Protein AF-A0A352FDY0-F1 (afdb_monomer_lite)

Secondary structure (DSSP, 8-state):
--TT-PPPHHHHHHHHHHSPPP--------PPPHHHHHHHHHHHHHHHHHHHHHHHHHHHHHHHHHHHHHT-HHHHTTS---SSHHHHHHHHHHHHHHHHHHS-S-----TT-HHHHHHHHHHHHHHHHHHHHHHHHHHHHHHHHHHHHHHHHHHHHHHHHHHHHHHHHHHHHHHTSS-HHHHHHHHHHHHHHHGGG--HHHHHHHHHHHHHHHHHTT-HHHHHHHHHHHHHTT-TTHHHHHHHHHHHHHHTT-HHHHHHHHHHHHHH-HHHIIIIIHHHHHHH-

Sequence (285 aa):
MTADGRPQKSDIGRWLKENPLPEQEGLDAFGVPEELFLLHELTGLEKQADRFIRTLVAEDQKLLFYISRDLAPDLIREVLPFDSPEQYWIRKEQLMQGLQKSFGRDITAEPGNDLITAVTHVFMIREKLAEMILVEADVQEKETEKIRNKRRARVCLLSAPVILLLAFVFIYPALKKPDILSLFAQYKTTFQADTTAIDTTQYAGNRFYQAMDFFLSDELPQARTLFEELISEGTEFQVTSRWYLALIFLHEGNKDACREQLKLLKEEDPAFFNEYGKKLHRKIN

Foldseek 3Di:
DPPVPDDDPVVVVVVCVVDPDDDDPDDPDDPPDPVVVVVVVVVVVVVVVVVVVVVVVVVVVVVVVVCCVPPPVVLVVVCDDDDDPVSN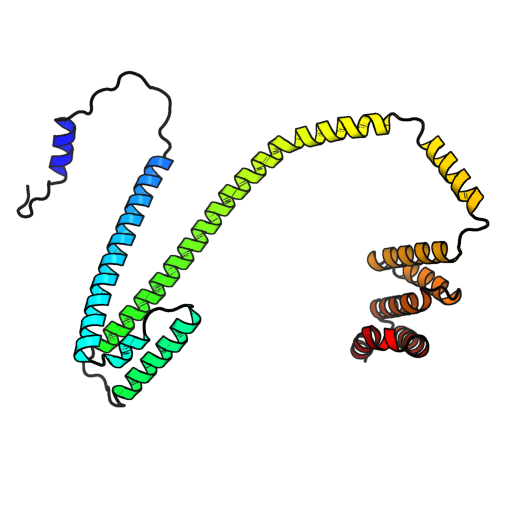VVSVVVVVVVVDVVVDPDPDDDPPPVPVVVVVVSVVVVVVVVVVVVVVVVVVVVVVVVVVVVVVVVVCVVCVVVVVVVCCVVVVVVVVDDDPVVVVVVVVVVVVVCVVPPDVQVVLVVLLVVLVVCVVVVVLVSSLVSLVVSLVVVHPCNLVSLVVNLVSCVVVVVLVSSVVSLVVSCVVDVPVCVVPVVVVVVVSD

Structure (mmCIF, N/CA/C/O backbone):
data_AF-A0A352FDY0-F1
#
_entry.id   AF-A0A352FDY0-F1
#
loop_
_atom_site.group_PDB
_atom_site.id
_atom_site.type_symbol
_atom_site.label_atom_id
_atom_site.label_alt_id
_atom_site.label_comp_id
_atom_site.label_asym_id
_atom_site.label_entity_id
_atom_site.label_seq_id
_atom_site.pdbx_PDB_ins_code
_atom_site.Cartn_x
_atom_site.Cartn_y
_atom_site.Cartn_z
_atom_site.occupancy
_atom_site.B_iso_or_equiv
_atom_site.auth_seq_id
_atom_site.auth_comp_id
_atom_site.auth_asym_id
_atom_site.auth_atom_id
_atom_site.pdbx_PDB_model_num
ATOM 1 N N . MET A 1 1 ? 65.073 -16.992 -52.264 1.00 48.12 1 MET A N 1
ATOM 2 C CA . MET A 1 1 ? 64.273 -16.020 -53.051 1.00 48.12 1 MET A CA 1
ATOM 3 C C . MET A 1 1 ? 63.528 -16.746 -54.161 1.00 48.12 1 MET A C 1
ATOM 5 O O . MET A 1 1 ? 64.171 -17.378 -54.990 1.00 48.12 1 MET A O 1
ATOM 9 N N . THR A 1 2 ? 62.196 -16.698 -54.150 1.00 54.69 2 THR A N 1
ATOM 10 C CA . THR A 1 2 ? 61.348 -17.140 -55.272 1.00 54.69 2 THR A CA 1
ATOM 11 C C . THR A 1 2 ? 61.155 -15.995 -56.279 1.00 54.69 2 THR A C 1
ATOM 13 O O . THR A 1 2 ? 61.499 -14.849 -55.980 1.00 54.69 2 THR A O 1
ATOM 16 N N . ALA A 1 3 ? 60.658 -16.301 -57.485 1.00 51.06 3 ALA A N 1
ATOM 17 C CA . ALA A 1 3 ? 60.560 -15.380 -58.634 1.00 51.06 3 ALA A CA 1
ATOM 18 C C . ALA A 1 3 ? 59.696 -14.116 -58.401 1.00 51.06 3 ALA A C 1
ATOM 20 O O . ALA A 1 3 ? 59.657 -13.215 -59.230 1.00 51.06 3 ALA A O 1
ATOM 21 N N . ASP A 1 4 ? 59.033 -14.040 -57.259 1.00 51.78 4 ASP A N 1
ATOM 22 C CA . ASP A 1 4 ? 58.128 -12.999 -56.789 1.00 51.78 4 ASP A CA 1
ATOM 23 C C . ASP A 1 4 ? 58.710 -12.163 -55.627 1.00 51.78 4 ASP A C 1
ATOM 25 O O . ASP A 1 4 ? 58.000 -11.388 -54.986 1.00 51.78 4 ASP A O 1
ATOM 29 N N . GLY A 1 5 ? 60.016 -12.281 -55.353 1.00 54.62 5 GLY A N 1
ATOM 30 C CA . GLY A 1 5 ? 60.760 -11.347 -54.497 1.00 54.62 5 GLY A CA 1
ATOM 31 C C . GLY A 1 5 ? 60.435 -11.414 -53.001 1.00 54.62 5 GLY A C 1
ATOM 32 O O . GLY A 1 5 ? 60.894 -10.564 -52.239 1.00 54.62 5 GLY A O 1
ATOM 33 N N . ARG A 1 6 ? 59.677 -12.419 -52.545 1.00 44.75 6 ARG A N 1
ATOM 34 C CA . ARG A 1 6 ? 59.395 -12.627 -51.117 1.00 44.75 6 ARG A CA 1
ATOM 35 C C . ARG A 1 6 ? 60.435 -13.564 -50.487 1.00 44.75 6 ARG A C 1
ATOM 37 O O . ARG A 1 6 ? 60.826 -14.554 -51.115 1.00 44.75 6 ARG A O 1
ATOM 44 N N . PRO A 1 7 ? 60.907 -13.282 -49.259 1.00 44.53 7 PRO A N 1
ATOM 45 C CA . PRO A 1 7 ? 61.823 -14.176 -48.564 1.00 44.53 7 PRO A CA 1
ATOM 46 C C . PRO A 1 7 ? 61.097 -15.473 -48.193 1.00 44.53 7 PRO A C 1
ATOM 48 O O . PRO A 1 7 ? 59.965 -15.460 -47.703 1.00 44.53 7 PRO A O 1
ATOM 51 N N . GLN A 1 8 ? 61.740 -16.609 -48.458 1.00 55.75 8 GLN A N 1
ATOM 52 C CA . GLN A 1 8 ? 61.190 -17.924 -48.141 1.00 55.75 8 GLN A CA 1
ATOM 53 C C . GLN A 1 8 ? 61.206 -18.098 -46.612 1.00 55.75 8 GLN A C 1
ATOM 55 O O . GLN A 1 8 ? 62.123 -17.614 -45.953 1.00 55.75 8 GLN A O 1
ATOM 60 N N . LYS A 1 9 ? 60.225 -18.795 -46.014 1.00 54.31 9 LYS A N 1
ATOM 61 C CA . LYS A 1 9 ? 60.150 -18.995 -44.543 1.00 54.31 9 LYS A CA 1
ATOM 62 C C . LYS A 1 9 ? 61.446 -19.558 -43.927 1.00 54.31 9 LYS A C 1
ATOM 64 O O . LYS A 1 9 ? 61.717 -19.307 -42.758 1.00 54.31 9 LYS A O 1
ATOM 69 N N . SER A 1 10 ? 62.255 -20.274 -44.708 1.00 57.09 10 SER A N 1
ATOM 70 C CA . SER A 1 10 ? 63.575 -20.779 -44.310 1.00 57.09 10 SER A CA 1
ATOM 71 C C . SER A 1 10 ? 64.651 -19.696 -44.147 1.00 57.09 10 SER A C 1
ATOM 73 O O . SER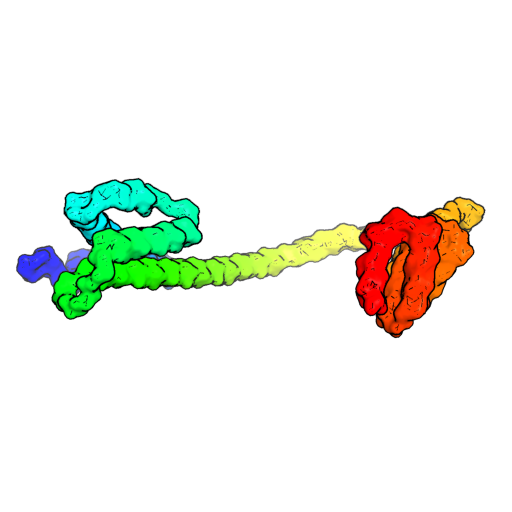 A 1 10 ? 65.620 -19.917 -43.425 1.00 57.09 10 SER A O 1
ATOM 75 N N . ASP A 1 11 ? 64.485 -18.530 -44.773 1.00 55.97 11 ASP A N 1
ATOM 76 C CA . ASP A 1 11 ? 65.464 -17.434 -44.759 1.00 55.97 11 ASP A CA 1
ATOM 77 C C . ASP A 1 11 ? 65.313 -16.552 -43.506 1.00 55.97 11 ASP A C 1
ATOM 79 O O . ASP A 1 11 ? 66.295 -16.004 -43.011 1.00 55.97 11 ASP A O 1
ATOM 83 N N . ILE A 1 12 ? 64.110 -16.491 -42.920 1.00 57.25 12 ILE A N 1
ATOM 84 C CA . ILE A 1 12 ? 63.837 -15.746 -41.675 1.00 57.25 12 ILE A CA 1
ATOM 85 C C . ILE A 1 12 ? 64.562 -16.396 -40.488 1.00 57.25 12 ILE A C 1
ATOM 87 O O . ILE A 1 12 ? 65.167 -15.709 -39.666 1.00 57.25 12 ILE A O 1
ATOM 91 N N . GLY A 1 13 ? 64.562 -17.732 -40.431 1.00 72.56 13 GLY A N 1
ATOM 92 C CA . GLY A 1 13 ? 65.278 -18.476 -39.394 1.00 72.56 13 GLY A CA 1
ATOM 93 C C . GLY A 1 13 ? 66.799 -18.330 -39.491 1.00 72.56 13 GLY A C 1
ATOM 94 O O . GLY A 1 13 ? 67.476 -18.337 -38.466 1.00 72.56 13 GLY A O 1
ATOM 95 N N . ARG A 1 14 ? 67.345 -18.159 -40.705 1.00 65.88 14 ARG A N 1
ATOM 96 C CA . ARG A 1 14 ? 68.778 -17.908 -40.917 1.00 65.88 14 ARG A CA 1
ATOM 97 C C . ARG A 1 14 ? 69.154 -16.471 -40.544 1.00 65.88 14 ARG A C 1
ATOM 99 O O . ARG A 1 14 ? 70.133 -16.278 -39.834 1.00 65.88 14 ARG A O 1
ATOM 106 N N . TRP A 1 15 ? 68.325 -15.495 -40.912 1.00 65.56 15 TRP A N 1
ATOM 107 C CA . TRP A 1 15 ? 68.546 -14.082 -40.592 1.00 65.56 15 TRP A CA 1
ATOM 108 C C . TRP A 1 15 ? 68.552 -13.798 -39.080 1.00 65.56 15 TRP A C 1
ATOM 110 O O . TRP A 1 15 ? 69.418 -13.066 -38.606 1.00 65.56 15 TRP A O 1
ATOM 120 N N . LEU A 1 16 ? 67.661 -14.436 -38.308 1.00 54.53 16 LEU A N 1
ATOM 121 C CA . LEU A 1 16 ? 67.637 -14.343 -36.836 1.00 54.53 16 LEU A CA 1
ATOM 122 C C . LEU A 1 16 ? 68.845 -15.012 -36.164 1.00 54.53 16 LEU A C 1
ATOM 124 O O . LEU A 1 16 ? 69.215 -14.650 -35.052 1.00 54.53 16 LEU A O 1
ATOM 128 N N . LYS A 1 17 ? 69.468 -15.984 -36.839 1.00 72.19 17 LYS A N 1
ATOM 129 C CA . LYS A 1 17 ? 70.689 -16.648 -36.368 1.00 72.19 17 LYS A CA 1
ATOM 130 C C . LYS A 1 17 ? 71.941 -15.814 -36.640 1.00 72.19 17 LYS A C 1
ATOM 132 O O . LYS A 1 17 ? 72.900 -15.893 -35.884 1.00 72.19 17 LYS A O 1
ATOM 137 N N . GLU A 1 18 ? 71.922 -15.042 -37.724 1.00 64.81 18 GLU A N 1
ATOM 138 C CA . GLU A 1 18 ? 73.020 -14.168 -38.156 1.00 64.81 18 GLU A CA 1
ATOM 139 C C . GLU A 1 18 ? 72.957 -12.770 -37.517 1.00 64.81 18 GLU A C 1
ATOM 141 O O . GLU A 1 18 ? 73.964 -12.071 -37.494 1.00 64.81 18 GLU A O 1
ATOM 146 N N . ASN A 1 19 ? 71.806 -12.378 -36.956 1.00 58.34 19 ASN A N 1
ATOM 147 C CA . ASN A 1 19 ? 71.600 -11.100 -36.269 1.00 58.34 19 ASN A CA 1
ATOM 148 C C . ASN A 1 19 ? 70.991 -11.328 -34.872 1.00 58.34 19 ASN A C 1
ATOM 150 O O . ASN A 1 19 ? 69.819 -10.998 -34.660 1.00 58.34 19 ASN A O 1
ATOM 154 N N . PRO A 1 20 ? 71.734 -11.926 -33.920 1.00 54.56 20 PRO A N 1
ATOM 155 C CA . PRO A 1 20 ? 71.253 -12.038 -32.551 1.00 54.56 20 PRO A CA 1
ATOM 156 C C . PRO A 1 20 ? 71.026 -10.632 -31.987 1.00 54.56 20 PRO A C 1
ATOM 158 O O . PRO A 1 20 ? 71.878 -9.750 -32.106 1.00 54.56 20 PRO A O 1
ATOM 161 N N . LEU A 1 21 ? 69.840 -10.417 -31.418 1.00 55.53 21 LEU A N 1
ATOM 162 C CA . LEU A 1 21 ? 69.503 -9.161 -30.756 1.00 55.53 21 LEU A CA 1
ATOM 163 C C . LEU A 1 21 ? 70.510 -8.901 -29.624 1.00 55.53 21 LEU A C 1
ATOM 165 O O . LEU A 1 21 ? 70.924 -9.857 -28.966 1.00 55.53 21 LEU A O 1
ATOM 169 N N . PRO A 1 22 ? 70.919 -7.639 -29.408 1.00 41.09 22 PRO A N 1
ATOM 170 C CA . PRO A 1 22 ? 71.930 -7.314 -28.413 1.00 41.09 22 PRO A CA 1
ATOM 171 C C . PRO A 1 22 ? 71.467 -7.792 -27.036 1.00 41.09 22 PRO A C 1
ATOM 173 O O . PRO A 1 22 ? 70.373 -7.437 -26.593 1.00 41.09 22 PRO A O 1
ATOM 176 N N . GLU A 1 23 ? 72.299 -8.608 -26.385 1.00 43.34 23 GLU A N 1
ATOM 177 C CA . GLU A 1 23 ? 72.111 -9.028 -24.999 1.00 43.34 23 GLU A CA 1
ATOM 178 C C . GLU A 1 23 ? 72.016 -7.776 -24.122 1.00 43.34 23 GLU A C 1
ATOM 180 O O . GLU A 1 23 ? 72.998 -7.068 -23.900 1.00 43.34 23 GLU A O 1
ATOM 185 N N . GLN A 1 24 ? 70.808 -7.470 -23.652 1.00 36.56 24 GLN A N 1
ATOM 186 C CA . GLN A 1 24 ? 70.629 -6.556 -22.538 1.00 36.56 24 GLN A CA 1
ATOM 187 C C . GLN A 1 24 ? 70.809 -7.362 -21.258 1.00 36.56 24 GLN A C 1
ATOM 189 O O . GLN A 1 24 ? 69.930 -8.117 -20.846 1.00 36.56 24 GLN A O 1
ATOM 194 N N . GLU A 1 25 ? 71.987 -7.214 -20.660 1.00 40.88 25 GLU A N 1
ATOM 195 C CA . GLU A 1 25 ? 72.260 -7.663 -19.304 1.00 40.88 25 GLU A CA 1
ATOM 196 C C . GLU A 1 25 ? 71.304 -6.976 -18.319 1.00 40.88 25 GLU A C 1
ATOM 198 O O . GLU A 1 25 ? 71.239 -5.749 -18.233 1.00 40.88 25 GLU A O 1
ATOM 203 N N . GLY A 1 26 ? 70.612 -7.801 -17.533 1.00 46.75 26 GLY A N 1
ATOM 204 C CA . GLY A 1 26 ? 70.060 -7.414 -16.241 1.00 46.75 26 GLY A CA 1
ATOM 205 C C . GLY A 1 26 ? 68.620 -6.916 -16.256 1.00 46.75 26 GLY A C 1
ATOM 206 O O . GLY A 1 26 ? 68.388 -5.728 -16.072 1.00 46.75 26 GLY A O 1
ATOM 207 N N . LEU A 1 27 ? 67.657 -7.838 -16.356 1.00 33.16 27 LEU A N 1
ATOM 208 C CA . LEU A 1 27 ? 66.341 -7.727 -15.706 1.00 33.16 27 LEU A CA 1
ATOM 209 C C . LEU A 1 27 ? 65.611 -9.076 -15.780 1.00 33.16 27 LEU A C 1
ATOM 211 O O . LEU A 1 27 ? 64.632 -9.259 -16.500 1.00 33.16 27 LEU A O 1
ATOM 215 N N . ASP A 1 28 ? 66.107 -10.035 -15.000 1.00 42.06 28 ASP A N 1
ATOM 216 C CA . ASP A 1 28 ? 65.324 -11.205 -14.621 1.00 42.06 28 ASP A CA 1
ATOM 217 C C . ASP A 1 28 ? 64.219 -10.783 -13.638 1.00 42.06 28 ASP A C 1
ATOM 219 O O . ASP A 1 28 ? 64.451 -9.987 -12.728 1.00 42.06 28 ASP A O 1
ATOM 223 N N . ALA A 1 29 ? 63.039 -11.386 -13.810 1.00 42.22 29 ALA A N 1
ATOM 224 C CA . ALA A 1 29 ? 61.842 -11.301 -12.965 1.00 42.22 29 ALA A CA 1
ATOM 225 C C . ALA A 1 29 ? 60.798 -10.216 -13.288 1.00 42.22 29 ALA A C 1
ATOM 227 O O . ALA A 1 29 ? 60.342 -9.521 -12.392 1.00 42.22 29 ALA A O 1
ATOM 228 N N . PHE A 1 30 ? 60.275 -10.188 -14.516 1.00 33.03 30 PHE A N 1
ATOM 229 C CA . PHE A 1 30 ? 58.829 -10.018 -14.725 1.00 33.03 30 PHE A CA 1
ATOM 230 C C . PHE A 1 30 ? 58.397 -10.864 -15.924 1.00 33.03 30 PHE A C 1
ATOM 232 O O . PHE A 1 30 ? 58.817 -10.628 -17.053 1.00 33.03 30 PHE A O 1
ATOM 239 N N . GLY A 1 31 ? 57.578 -11.886 -15.660 1.00 40.03 31 GLY A N 1
ATOM 240 C CA . GLY A 1 31 ? 56.957 -12.692 -16.703 1.00 40.03 31 GLY A CA 1
ATOM 241 C C . GLY A 1 31 ? 56.134 -11.791 -17.612 1.00 40.03 31 GLY A C 1
ATOM 242 O O . GLY A 1 31 ? 55.220 -11.112 -17.145 1.00 40.03 31 GLY A O 1
ATOM 243 N N . VAL A 1 32 ? 56.481 -11.771 -18.896 1.00 40.69 32 VAL A N 1
ATOM 244 C CA . VAL A 1 32 ? 55.667 -11.122 -19.921 1.00 40.69 32 VAL A CA 1
ATOM 245 C C . VAL A 1 32 ? 54.315 -11.840 -19.923 1.00 40.69 32 VAL A C 1
ATOM 247 O O . VAL A 1 32 ? 54.286 -13.049 -20.168 1.00 40.69 32 VAL A O 1
ATOM 250 N N . PRO A 1 33 ? 53.206 -11.160 -19.593 1.00 43.88 33 PRO A N 1
ATOM 251 C CA . PRO A 1 33 ? 51.917 -11.818 -19.528 1.00 43.88 33 PRO A CA 1
ATOM 252 C C . PRO A 1 33 ? 51.491 -12.234 -20.937 1.00 43.88 33 PRO A C 1
ATOM 254 O O . PRO A 1 33 ? 51.640 -11.479 -21.898 1.00 43.88 33 PRO A O 1
ATOM 257 N N . GLU A 1 34 ? 50.910 -13.428 -21.028 1.00 42.19 34 GLU A N 1
ATOM 258 C CA . GLU A 1 34 ? 50.235 -14.020 -22.198 1.00 42.19 34 GLU A CA 1
ATOM 259 C C . GLU A 1 34 ? 49.257 -13.030 -22.887 1.00 42.19 34 GLU A C 1
ATOM 261 O O . GLU A 1 34 ? 48.974 -13.111 -24.079 1.00 42.19 34 GLU A O 1
ATOM 266 N N . GLU A 1 35 ? 48.838 -12.000 -22.146 1.00 42.12 35 GLU A N 1
ATOM 267 C CA . GLU A 1 35 ? 48.048 -10.837 -22.555 1.00 42.12 35 GLU A CA 1
ATOM 268 C C . GLU A 1 35 ? 48.706 -9.971 -23.654 1.00 42.12 35 GLU A C 1
ATOM 270 O O . GLU A 1 35 ? 47.997 -9.452 -24.513 1.00 42.12 35 GLU A O 1
ATOM 275 N N . LEU A 1 36 ? 50.042 -9.838 -23.694 1.00 40.38 36 LEU A N 1
ATOM 276 C CA . LEU A 1 36 ? 50.753 -9.100 -24.759 1.00 40.38 36 LEU A CA 1
ATOM 277 C C . LEU A 1 36 ? 50.790 -9.878 -26.082 1.00 40.38 36 LEU A C 1
ATOM 279 O O . LEU A 1 36 ? 50.813 -9.272 -27.155 1.00 40.38 36 LEU A O 1
ATOM 283 N N . PHE A 1 37 ? 50.751 -11.210 -26.006 1.00 40.84 37 PHE A N 1
ATOM 284 C CA . PHE A 1 37 ? 50.674 -12.082 -27.177 1.00 40.84 37 PHE A CA 1
ATOM 285 C C . PHE A 1 37 ? 49.270 -12.027 -27.799 1.00 40.84 37 PHE A C 1
ATOM 287 O O . PHE A 1 37 ? 49.141 -11.839 -29.007 1.00 40.84 37 PHE A O 1
ATOM 294 N N . LEU A 1 38 ? 48.227 -12.040 -26.960 1.00 40.09 38 LEU A N 1
ATOM 295 C CA . LEU A 1 38 ? 46.830 -11.878 -27.383 1.00 40.09 38 LEU A CA 1
ATOM 296 C C . LEU A 1 38 ? 46.535 -10.474 -27.938 1.00 40.09 38 LEU A C 1
ATOM 298 O O . LEU A 1 38 ? 45.816 -10.349 -28.924 1.00 40.09 38 LEU A O 1
ATOM 302 N N . LEU A 1 39 ? 47.139 -9.412 -27.389 1.00 36.75 39 LEU A N 1
ATOM 303 C CA . LEU A 1 39 ? 47.041 -8.055 -27.954 1.00 36.75 39 LEU A CA 1
ATOM 304 C C . LEU A 1 39 ? 47.705 -7.944 -29.339 1.00 36.75 39 LEU A C 1
ATOM 306 O O . LEU A 1 39 ? 47.211 -7.228 -30.214 1.00 36.75 39 LEU A O 1
ATOM 310 N N . HIS A 1 40 ? 48.805 -8.662 -29.572 1.00 37.34 40 HIS A N 1
ATOM 311 C CA . HIS A 1 40 ? 49.463 -8.704 -30.880 1.00 37.34 40 HIS A CA 1
ATOM 312 C C . HIS A 1 40 ? 48.673 -9.549 -31.904 1.00 37.34 40 HIS A C 1
ATOM 314 O O . HIS A 1 40 ? 48.676 -9.239 -33.097 1.00 37.34 40 HIS A O 1
ATOM 320 N N . GLU A 1 41 ? 47.955 -10.583 -31.459 1.00 43.75 41 GLU A N 1
ATOM 321 C CA . GLU A 1 41 ? 47.042 -11.373 -32.300 1.00 43.75 41 GLU A CA 1
ATOM 322 C C . GLU A 1 41 ? 45.759 -10.605 -32.651 1.00 43.75 41 GLU A C 1
ATOM 324 O O . GLU A 1 41 ? 45.371 -10.564 -33.820 1.00 43.75 41 GLU A O 1
ATOM 329 N N . LEU A 1 42 ? 45.160 -9.908 -31.680 1.00 39.19 42 LEU A N 1
ATOM 330 C CA . LEU A 1 42 ? 43.970 -9.072 -31.877 1.00 39.19 42 LEU A CA 1
ATOM 331 C C . LEU A 1 42 ? 44.250 -7.892 -32.815 1.00 39.19 42 LEU A C 1
ATOM 333 O O . LEU A 1 42 ? 43.490 -7.655 -33.748 1.00 39.19 42 LEU A O 1
ATOM 337 N N . THR A 1 43 ? 45.394 -7.216 -32.668 1.00 45.16 43 THR A N 1
ATOM 338 C CA . THR A 1 43 ? 45.794 -6.143 -33.603 1.00 45.16 43 THR A CA 1
ATOM 339 C C . THR A 1 43 ? 46.157 -6.669 -34.999 1.00 45.16 43 THR A C 1
ATOM 341 O O . THR A 1 43 ? 46.079 -5.931 -35.987 1.00 45.16 43 THR A O 1
ATOM 344 N N . GLY A 1 44 ? 46.539 -7.945 -35.116 1.00 46.41 44 GLY A N 1
ATOM 345 C CA . GLY A 1 44 ? 46.730 -8.639 -36.392 1.00 46.41 44 GLY A CA 1
ATOM 346 C C . GLY A 1 44 ? 45.406 -8.952 -37.097 1.00 46.41 44 GLY A C 1
ATOM 347 O O . GLY A 1 44 ? 45.294 -8.726 -38.306 1.00 46.41 44 GLY A O 1
ATOM 348 N N . LEU A 1 45 ? 44.406 -9.402 -36.336 1.00 41.94 45 LEU A N 1
ATOM 349 C CA . LEU A 1 45 ? 43.037 -9.662 -36.789 1.00 41.94 45 LEU A CA 1
ATOM 350 C C . LEU A 1 45 ? 42.302 -8.372 -37.162 1.00 41.94 45 LEU A C 1
ATOM 352 O O . LEU A 1 45 ? 41.726 -8.318 -38.243 1.00 41.94 45 LEU A O 1
ATOM 356 N N . GLU A 1 46 ? 42.420 -7.301 -36.373 1.00 44.00 46 GLU A N 1
ATOM 357 C CA . GLU A 1 46 ? 41.882 -5.977 -36.721 1.00 44.00 46 GLU A CA 1
ATOM 358 C C . GLU A 1 46 ? 42.488 -5.449 -38.026 1.00 44.00 46 GLU A C 1
ATOM 360 O O . GLU A 1 46 ? 41.774 -4.968 -38.904 1.00 44.00 46 GLU A O 1
ATOM 365 N N . LYS A 1 47 ? 43.807 -5.598 -38.217 1.00 52.38 47 LYS A N 1
ATOM 366 C CA . LYS A 1 47 ? 44.472 -5.205 -39.471 1.00 52.38 47 LYS A CA 1
ATOM 367 C C . LYS A 1 47 ? 44.075 -6.084 -40.656 1.00 52.38 47 LYS A C 1
ATOM 369 O O . LYS A 1 47 ? 44.124 -5.601 -41.788 1.00 52.38 47 LYS A O 1
ATOM 374 N N . GLN A 1 48 ? 43.731 -7.354 -40.442 1.00 46.16 48 GLN A N 1
ATOM 375 C CA . GLN A 1 48 ? 43.209 -8.231 -41.496 1.00 46.16 48 GLN A CA 1
ATOM 376 C C . GLN A 1 48 ? 41.751 -7.913 -41.827 1.00 46.16 48 GLN A C 1
ATOM 378 O O . GLN A 1 48 ? 41.428 -7.825 -43.010 1.00 46.16 48 GLN A O 1
ATOM 383 N N . ALA A 1 49 ? 40.911 -7.670 -40.822 1.00 43.16 49 ALA A N 1
ATOM 384 C CA . ALA A 1 49 ? 39.523 -7.256 -40.981 1.00 43.16 49 ALA A CA 1
ATOM 385 C C . ALA A 1 49 ? 39.433 -5.897 -41.686 1.00 43.16 49 ALA A C 1
ATOM 387 O O . ALA A 1 49 ? 38.733 -5.781 -42.684 1.00 43.16 49 ALA A O 1
ATOM 388 N N . ASP A 1 50 ? 40.231 -4.907 -41.280 1.00 47.50 50 ASP A N 1
ATOM 389 C CA . ASP A 1 50 ? 40.296 -3.596 -41.937 1.00 47.50 50 ASP A CA 1
ATOM 390 C C . ASP A 1 50 ? 40.780 -3.717 -43.394 1.00 47.50 50 ASP A C 1
ATOM 392 O O . ASP A 1 50 ? 40.223 -3.109 -44.308 1.00 47.50 50 ASP A O 1
ATOM 396 N N . ARG A 1 51 ? 41.767 -4.580 -43.670 1.00 52.34 51 ARG A N 1
ATOM 397 C CA . ARG A 1 51 ? 42.237 -4.824 -45.044 1.00 52.34 51 ARG A CA 1
ATOM 398 C C . ARG A 1 51 ? 41.186 -5.549 -45.894 1.00 52.34 51 ARG A C 1
ATOM 400 O O . ARG A 1 51 ? 41.036 -5.223 -47.071 1.00 52.34 51 ARG A O 1
ATOM 407 N N . PHE A 1 52 ? 40.446 -6.489 -45.312 1.00 43.91 52 PHE A N 1
ATOM 408 C CA . PHE A 1 52 ? 39.351 -7.206 -45.966 1.00 43.91 52 PHE A CA 1
ATOM 409 C C . PHE A 1 52 ? 38.164 -6.277 -46.248 1.00 43.91 52 PHE A C 1
ATOM 411 O O . PHE A 1 52 ? 37.702 -6.224 -47.384 1.00 43.91 52 PHE A O 1
ATOM 418 N N . ILE A 1 53 ? 37.764 -5.453 -45.275 1.00 45.16 53 ILE A N 1
ATOM 419 C CA . ILE A 1 53 ? 36.725 -4.424 -45.417 1.00 45.16 53 ILE A CA 1
ATOM 420 C C . ILE A 1 53 ? 37.122 -3.411 -46.493 1.00 45.16 53 ILE A C 1
ATOM 422 O O . ILE A 1 53 ? 36.319 -3.122 -47.371 1.00 45.16 53 ILE A O 1
ATOM 426 N N . ARG A 1 54 ? 38.368 -2.919 -46.518 1.00 50.91 54 ARG A N 1
ATOM 427 C CA . ARG A 1 54 ? 38.837 -2.004 -47.578 1.00 50.91 54 ARG A CA 1
ATOM 428 C C . ARG A 1 54 ? 38.838 -2.646 -48.964 1.00 50.91 54 ARG A C 1
ATOM 430 O O . ARG A 1 54 ? 38.562 -1.957 -49.941 1.00 50.91 54 ARG A O 1
ATOM 437 N N . THR A 1 55 ? 39.142 -3.940 -49.056 1.00 54.28 55 THR A N 1
ATOM 438 C CA . THR A 1 55 ? 39.130 -4.675 -50.333 1.00 54.28 55 THR A CA 1
ATOM 439 C C . THR A 1 55 ? 37.696 -4.884 -50.819 1.00 54.28 55 THR A C 1
ATOM 441 O O . THR A 1 55 ? 37.401 -4.578 -51.970 1.00 54.28 55 THR A O 1
ATOM 444 N N . LEU A 1 56 ? 36.788 -5.279 -49.920 1.00 45.53 56 LEU A N 1
ATOM 445 C CA . LEU A 1 56 ? 35.351 -5.377 -50.186 1.00 45.53 56 LEU A CA 1
ATOM 446 C C . LEU A 1 56 ? 34.747 -4.029 -50.583 1.00 45.53 56 LEU A C 1
ATOM 448 O O . LEU A 1 56 ? 34.024 -3.960 -51.565 1.00 45.53 56 LEU A O 1
ATOM 452 N N . VAL A 1 57 ? 35.093 -2.943 -49.887 1.00 51.19 57 VAL A N 1
ATOM 453 C CA . VAL A 1 57 ? 34.641 -1.583 -50.225 1.00 51.19 57 VAL A CA 1
ATOM 454 C C . VAL A 1 57 ? 35.193 -1.138 -51.580 1.00 51.19 57 VAL A C 1
ATOM 456 O O . VAL A 1 57 ? 34.475 -0.498 -52.341 1.00 51.19 57 VAL A O 1
ATOM 459 N N . ALA A 1 58 ? 36.436 -1.484 -51.925 1.00 56.62 58 ALA A N 1
ATOM 460 C CA . ALA A 1 58 ? 37.018 -1.153 -53.226 1.00 56.62 58 ALA A CA 1
ATOM 461 C C . ALA A 1 58 ? 36.385 -1.950 -54.383 1.00 56.62 58 ALA A C 1
ATOM 463 O O . ALA A 1 58 ? 36.231 -1.414 -55.483 1.00 56.62 58 ALA A O 1
ATOM 464 N N . GLU A 1 59 ? 36.006 -3.209 -54.156 1.00 53.91 59 GLU A N 1
ATOM 465 C CA . GLU A 1 59 ? 35.271 -4.025 -55.131 1.00 53.91 59 GLU A CA 1
ATOM 466 C C . GLU A 1 59 ? 33.803 -3.595 -55.248 1.00 53.91 59 GLU A C 1
ATOM 468 O O . GLU A 1 59 ? 33.317 -3.430 -56.366 1.00 53.91 59 GLU A O 1
ATOM 473 N N . ASP A 1 60 ? 33.143 -3.273 -54.133 1.00 50.28 60 ASP A N 1
ATOM 474 C CA . ASP A 1 60 ? 31.797 -2.689 -54.101 1.00 50.28 60 ASP A CA 1
ATOM 475 C C .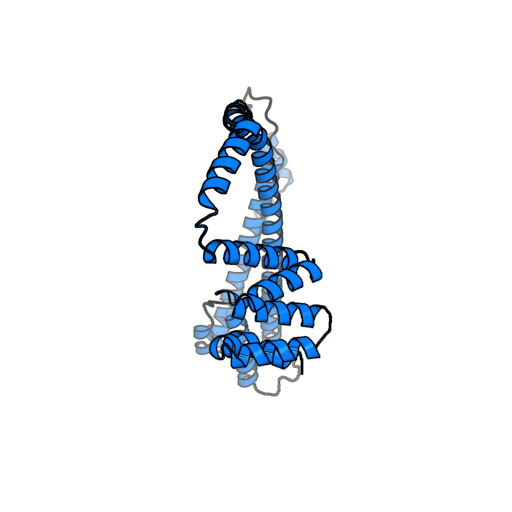 ASP A 1 60 ? 31.761 -1.326 -54.794 1.00 50.28 60 ASP A C 1
ATOM 477 O O . ASP A 1 60 ? 30.828 -1.040 -55.539 1.00 50.28 60 ASP A O 1
ATOM 481 N N . GLN A 1 61 ? 32.781 -0.483 -54.610 1.00 50.62 61 GLN A N 1
ATOM 482 C CA . GLN A 1 61 ? 32.885 0.794 -55.316 1.00 50.62 61 GLN A CA 1
ATOM 483 C C . GLN A 1 61 ? 33.087 0.599 -56.816 1.00 50.62 61 GLN A C 1
ATOM 485 O O . GLN A 1 61 ? 32.519 1.360 -57.592 1.00 50.62 61 GLN A O 1
ATOM 490 N N . LYS A 1 62 ? 33.831 -0.425 -57.252 1.00 54.56 62 LYS A N 1
ATOM 491 C CA . LYS A 1 62 ? 33.941 -0.768 -58.679 1.00 54.56 62 LYS A CA 1
ATOM 492 C C . LYS A 1 62 ? 32.622 -1.293 -59.241 1.00 54.56 62 LYS A C 1
ATOM 494 O O . LYS A 1 62 ? 32.260 -0.910 -60.351 1.00 54.56 62 LYS A O 1
ATOM 499 N N . LEU A 1 63 ? 31.897 -2.119 -58.488 1.00 50.06 63 LEU A N 1
ATOM 500 C CA . LEU A 1 63 ? 30.597 -2.656 -58.891 1.00 50.06 63 LEU A CA 1
ATOM 501 C C . LEU A 1 63 ? 29.541 -1.540 -58.969 1.00 50.06 63 LEU A C 1
ATOM 503 O O . LEU A 1 63 ? 28.859 -1.404 -59.979 1.00 50.06 63 LEU A O 1
ATOM 507 N N . LEU A 1 64 ? 29.475 -0.671 -57.956 1.00 48.09 64 LEU A N 1
ATOM 508 C CA . LEU A 1 64 ? 28.631 0.530 -57.937 1.00 48.09 64 LEU A CA 1
ATOM 509 C C . LEU A 1 64 ? 29.032 1.532 -59.027 1.00 48.09 64 LEU A C 1
ATOM 511 O O . LEU A 1 64 ? 28.162 2.179 -59.605 1.00 48.09 64 LEU A O 1
ATOM 515 N N . PHE A 1 65 ? 30.320 1.649 -59.356 1.00 50.31 65 PHE A N 1
ATOM 516 C CA . PHE A 1 65 ? 30.799 2.467 -60.474 1.00 50.31 65 PHE A CA 1
ATOM 517 C C . PHE A 1 65 ? 30.340 1.902 -61.826 1.00 50.31 65 PHE A C 1
ATOM 519 O O . PHE A 1 65 ? 29.880 2.658 -62.675 1.00 50.31 65 PHE A O 1
ATOM 526 N N . TYR A 1 66 ? 30.373 0.580 -62.011 1.00 49.38 66 TYR A N 1
ATOM 527 C CA . TYR A 1 66 ? 29.831 -0.070 -63.210 1.00 49.38 66 TYR A CA 1
ATOM 528 C C . TYR A 1 66 ? 28.306 0.084 -63.323 1.00 49.38 66 TYR A C 1
ATOM 530 O O . TYR A 1 66 ? 27.803 0.423 -64.392 1.00 49.38 66 TYR A O 1
ATOM 538 N N . ILE A 1 67 ? 27.569 -0.079 -62.220 1.00 48.38 67 ILE A N 1
ATOM 539 C CA . ILE A 1 67 ? 26.105 0.079 -62.200 1.00 48.38 67 ILE A CA 1
ATOM 540 C C . ILE A 1 67 ? 25.700 1.557 -62.393 1.00 48.38 67 ILE A C 1
ATOM 542 O O . ILE A 1 67 ? 24.742 1.845 -63.109 1.00 48.38 67 ILE A O 1
ATOM 546 N N . SER A 1 68 ? 26.440 2.513 -61.815 1.00 46.66 68 SER A N 1
ATOM 547 C CA . SER A 1 68 ? 26.164 3.956 -61.968 1.00 46.66 68 SER A CA 1
ATOM 548 C C . SER A 1 68 ? 26.531 4.516 -63.334 1.00 46.66 68 SER A C 1
ATOM 550 O O . SER A 1 68 ? 25.878 5.460 -63.779 1.00 46.66 68 SER A O 1
ATOM 552 N N . ARG A 1 69 ? 27.540 3.950 -64.007 1.00 47.50 69 ARG A N 1
ATOM 553 C CA . ARG A 1 69 ? 27.930 4.392 -65.347 1.00 47.50 69 ARG A CA 1
ATOM 554 C C . ARG A 1 69 ? 26.947 3.922 -66.417 1.00 47.50 69 ARG A C 1
ATOM 556 O O . ARG A 1 69 ? 26.623 4.710 -67.300 1.00 47.50 69 ARG A O 1
ATOM 563 N N . ASP A 1 70 ? 26.466 2.681 -66.315 1.00 47.78 70 ASP A N 1
ATOM 564 C CA . ASP A 1 70 ? 25.794 2.026 -67.443 1.00 47.78 70 ASP A CA 1
ATOM 565 C C . ASP A 1 70 ? 24.292 1.728 -67.211 1.00 47.78 70 ASP A C 1
ATOM 567 O O . ASP A 1 70 ? 23.585 1.536 -68.198 1.00 47.78 70 ASP A O 1
ATOM 571 N N . LEU A 1 71 ? 23.761 1.713 -65.969 1.00 52.28 71 LEU A N 1
ATOM 572 C CA . LEU A 1 71 ? 22.384 1.230 -65.713 1.00 52.28 71 LEU A CA 1
ATOM 573 C C . LEU A 1 71 ? 21.348 2.269 -65.246 1.00 52.28 71 LEU A C 1
ATOM 575 O O . LEU A 1 71 ? 20.203 2.161 -65.670 1.00 52.28 71 LEU A O 1
ATOM 579 N N . ALA A 1 72 ? 21.691 3.238 -64.388 1.00 56.31 72 ALA A N 1
ATOM 580 C CA . ALA A 1 72 ? 20.805 4.358 -64.007 1.00 56.31 72 ALA A CA 1
ATOM 581 C C . ALA A 1 72 ? 21.508 5.296 -62.997 1.00 56.31 72 ALA A C 1
ATOM 583 O O . ALA A 1 72 ? 21.411 5.073 -61.785 1.00 56.31 72 ALA A O 1
ATOM 584 N N . PRO A 1 73 ? 22.205 6.357 -63.443 1.00 50.34 73 PRO A N 1
ATOM 585 C CA . PRO A 1 73 ? 22.922 7.272 -62.547 1.00 50.34 73 PRO A CA 1
ATOM 586 C C . PRO A 1 73 ? 22.010 8.003 -61.544 1.00 50.34 73 PRO A C 1
ATOM 588 O O . PRO A 1 73 ? 22.455 8.344 -60.446 1.00 50.34 73 PRO A O 1
ATOM 591 N N . ASP A 1 74 ? 20.731 8.184 -61.881 1.00 53.47 74 ASP A N 1
ATOM 592 C CA . ASP A 1 74 ? 19.756 8.873 -61.028 1.00 53.47 74 ASP A CA 1
ATOM 593 C C . ASP A 1 74 ? 19.299 8.019 -59.834 1.00 53.47 74 ASP A C 1
ATOM 595 O O . ASP A 1 74 ? 19.037 8.561 -58.763 1.00 53.47 74 ASP A O 1
ATOM 599 N N . LEU A 1 75 ? 19.292 6.684 -59.965 1.00 51.34 75 LEU A N 1
ATOM 600 C CA . LEU A 1 75 ? 18.867 5.779 -58.888 1.00 51.34 75 LEU A CA 1
ATOM 601 C C . LEU A 1 75 ? 19.915 5.665 -57.771 1.00 51.34 75 LEU A C 1
ATOM 603 O O . LEU A 1 75 ? 19.574 5.411 -56.622 1.00 51.34 75 LEU A O 1
ATOM 607 N N . ILE A 1 76 ? 21.200 5.837 -58.096 1.00 48.53 76 ILE A N 1
ATOM 608 C CA . ILE A 1 76 ? 22.304 5.638 -57.143 1.00 48.53 76 ILE A CA 1
ATOM 609 C C . ILE A 1 76 ? 22.564 6.888 -56.295 1.00 48.53 76 ILE A C 1
ATOM 611 O O . ILE A 1 76 ? 22.987 6.763 -55.144 1.00 48.53 76 ILE A O 1
ATOM 615 N N . ARG A 1 77 ? 22.256 8.089 -56.802 1.00 50.16 77 ARG A N 1
ATOM 616 C CA . ARG A 1 77 ? 22.388 9.334 -56.022 1.00 50.16 77 ARG A CA 1
ATOM 617 C C . ARG A 1 77 ? 21.455 9.399 -54.814 1.00 50.16 77 ARG A C 1
ATOM 619 O O . ARG A 1 77 ? 21.768 10.114 -53.869 1.00 50.16 77 ARG A O 1
ATOM 626 N N . GLU A 1 78 ? 20.368 8.635 -54.806 1.00 52.25 78 GLU A N 1
ATOM 627 C CA . GLU A 1 78 ? 19.476 8.544 -53.647 1.00 52.25 78 GLU A CA 1
ATOM 628 C C . GLU A 1 78 ? 19.944 7.536 -52.584 1.00 52.25 78 GLU A C 1
ATOM 630 O O . GLU A 1 78 ? 19.399 7.530 -51.482 1.00 52.25 78 GLU A O 1
ATOM 635 N N . VAL A 1 79 ? 20.949 6.695 -52.858 1.00 54.06 79 VAL A N 1
ATOM 636 C CA . VAL A 1 79 ? 21.212 5.475 -52.067 1.00 54.06 79 VAL A CA 1
ATOM 637 C C . VAL A 1 79 ? 22.339 5.619 -51.023 1.00 54.06 79 VAL A C 1
ATOM 639 O O . VAL A 1 79 ? 22.603 4.658 -50.313 1.00 54.06 79 VAL A O 1
ATOM 642 N N . LEU A 1 80 ? 22.970 6.784 -50.810 1.00 51.22 80 LEU A N 1
ATOM 643 C CA . LEU A 1 80 ? 23.917 6.966 -49.683 1.00 51.22 80 LEU A CA 1
ATOM 644 C C . LEU A 1 80 ? 23.885 8.387 -49.081 1.00 51.22 80 LEU A C 1
ATOM 646 O O . LEU A 1 80 ? 23.834 9.338 -49.863 1.00 51.22 80 LEU A O 1
ATOM 650 N N . PRO A 1 81 ? 24.019 8.573 -47.743 1.00 50.41 81 PRO A N 1
ATOM 651 C CA . PRO A 1 81 ? 24.187 7.595 -46.650 1.00 50.41 81 PRO A CA 1
ATOM 652 C C . PRO A 1 81 ? 22.866 7.268 -45.909 1.00 50.41 81 PRO A C 1
ATOM 654 O O . PRO A 1 81 ? 21.834 7.875 -46.183 1.00 50.41 81 PRO A O 1
ATOM 657 N N . PHE A 1 82 ? 22.891 6.293 -44.989 1.00 59.88 82 PHE A N 1
ATOM 658 C CA . PHE A 1 82 ? 21.716 5.829 -44.231 1.00 59.88 82 PHE A CA 1
ATOM 659 C C . PHE A 1 82 ? 21.835 6.171 -42.742 1.00 59.88 82 PHE A C 1
ATOM 661 O O . PHE A 1 82 ? 22.864 5.871 -42.137 1.00 59.88 82 PHE A O 1
ATOM 668 N N . ASP A 1 83 ? 20.768 6.715 -42.151 1.00 60.78 83 ASP A N 1
ATOM 669 C CA . ASP A 1 83 ? 20.767 7.165 -40.752 1.00 60.78 83 ASP A CA 1
ATOM 670 C C . ASP A 1 83 ? 20.248 6.097 -39.768 1.00 60.78 83 ASP A C 1
ATOM 672 O O . ASP A 1 83 ? 20.484 6.204 -38.565 1.00 60.78 83 ASP A O 1
ATOM 676 N N . SER A 1 84 ? 19.552 5.049 -40.242 1.00 68.56 84 SER A N 1
ATOM 677 C CA . SER A 1 84 ? 19.077 3.953 -39.381 1.00 68.56 84 SER A CA 1
ATOM 678 C C . SER A 1 84 ? 18.861 2.609 -40.111 1.00 68.56 84 SER A C 1
ATOM 680 O O . SER A 1 84 ? 18.639 2.589 -41.328 1.00 68.56 84 SER A O 1
ATOM 682 N N . PRO A 1 85 ? 18.870 1.465 -39.385 1.00 58.59 85 PRO A N 1
ATOM 683 C CA . PRO A 1 85 ? 18.625 0.132 -39.956 1.00 58.59 85 PRO A CA 1
ATOM 684 C C . PRO A 1 85 ? 17.255 -0.022 -40.636 1.00 58.59 85 PRO A C 1
ATOM 686 O O . PRO A 1 85 ? 17.114 -0.752 -41.613 1.00 58.59 85 PRO A O 1
ATOM 689 N N . GLU A 1 86 ? 16.235 0.683 -40.152 1.00 63.03 86 GLU A N 1
ATOM 690 C CA . GLU A 1 86 ? 14.869 0.624 -40.691 1.00 63.03 86 GLU A CA 1
ATOM 691 C C . GLU A 1 86 ? 14.770 1.325 -42.054 1.00 63.03 86 GLU A C 1
ATOM 693 O O . GLU A 1 86 ? 14.124 0.823 -42.977 1.00 63.03 86 GLU A O 1
ATOM 698 N N . GLN A 1 87 ? 15.477 2.450 -42.221 1.00 70.50 87 GLN A N 1
ATOM 699 C CA . GLN A 1 87 ? 15.560 3.163 -43.500 1.00 70.50 87 GLN A CA 1
ATOM 700 C C . GLN A 1 87 ? 16.277 2.337 -44.572 1.00 70.50 87 GLN A C 1
ATOM 702 O O . GLN A 1 87 ? 15.922 2.415 -45.751 1.00 70.50 87 GLN A O 1
ATOM 707 N N . TYR A 1 88 ? 17.252 1.520 -44.165 1.00 70.25 88 TYR A N 1
ATOM 708 C CA . TYR A 1 88 ? 17.943 0.597 -45.059 1.00 70.25 88 TYR A CA 1
ATOM 709 C C . TYR A 1 88 ? 16.985 -0.448 -45.645 1.00 70.25 88 TYR A C 1
ATOM 711 O O . TYR A 1 88 ? 16.960 -0.632 -46.862 1.00 70.25 88 TYR A O 1
ATOM 719 N N . TRP A 1 89 ? 16.149 -1.083 -44.815 1.00 65.12 89 TRP A N 1
ATOM 720 C CA . TRP A 1 89 ? 15.204 -2.108 -45.277 1.00 65.12 89 TRP A CA 1
ATOM 721 C C . TRP A 1 89 ? 14.138 -1.552 -46.221 1.00 65.12 89 TRP A C 1
ATOM 723 O O . TRP A 1 89 ? 13.925 -2.115 -47.293 1.00 65.12 89 TRP A O 1
ATOM 733 N N . ILE A 1 90 ? 13.531 -0.413 -45.880 1.00 72.38 90 ILE A N 1
ATOM 734 C CA . ILE A 1 90 ? 12.502 0.224 -46.717 1.00 72.38 90 ILE A CA 1
ATOM 735 C C . ILE A 1 90 ? 13.070 0.591 -48.093 1.00 72.38 90 ILE A C 1
ATOM 737 O O . ILE A 1 90 ? 12.433 0.345 -49.118 1.00 72.38 90 ILE A O 1
ATOM 741 N N . ARG A 1 91 ? 14.287 1.144 -48.141 1.00 67.75 91 ARG A N 1
ATOM 742 C CA . ARG A 1 91 ? 14.924 1.519 -49.410 1.00 67.75 91 ARG A CA 1
ATOM 743 C C . ARG A 1 91 ? 15.439 0.319 -50.196 1.00 67.75 91 ARG A C 1
ATOM 745 O O . ARG A 1 91 ? 15.350 0.338 -51.420 1.00 67.75 91 ARG A O 1
ATOM 752 N N . LYS A 1 92 ? 15.922 -0.736 -49.529 1.00 69.56 92 LYS A N 1
ATOM 753 C CA . LYS A 1 92 ? 16.250 -2.023 -50.169 1.00 69.56 92 LYS A CA 1
ATOM 754 C C . LYS A 1 92 ? 15.018 -2.587 -50.876 1.00 69.56 92 LYS A C 1
ATOM 756 O O . LYS A 1 92 ? 15.107 -2.939 -52.048 1.00 69.56 92 LYS A O 1
ATOM 761 N N . GLU A 1 93 ? 13.871 -2.600 -50.204 1.00 72.62 93 GLU A N 1
ATOM 762 C CA . GLU A 1 93 ? 12.595 -3.047 -50.770 1.00 72.62 93 GLU A CA 1
ATOM 763 C C . GLU A 1 93 ? 12.195 -2.197 -51.990 1.00 72.62 93 GLU A C 1
ATOM 765 O O . GLU A 1 93 ? 11.879 -2.733 -53.050 1.00 72.62 93 GLU A O 1
ATOM 770 N N . GLN A 1 94 ? 12.278 -0.867 -51.877 1.00 76.94 94 GLN A N 1
ATOM 771 C CA . GLN A 1 94 ? 11.969 0.063 -52.971 1.00 76.94 94 GLN A CA 1
ATOM 772 C C . GLN A 1 94 ? 12.907 -0.104 -54.171 1.00 76.94 94 GLN A C 1
ATOM 774 O O . GLN A 1 94 ? 12.448 -0.070 -55.311 1.00 76.94 94 GLN A O 1
ATOM 779 N N . LEU A 1 95 ? 14.201 -0.323 -53.932 1.00 71.69 95 LEU A N 1
ATOM 780 C CA . LEU A 1 95 ? 15.186 -0.580 -54.981 1.00 71.69 95 LEU A CA 1
ATOM 781 C C . LEU A 1 95 ? 14.893 -1.909 -55.684 1.00 71.69 95 LEU A C 1
ATOM 783 O O . LEU A 1 95 ? 14.882 -1.960 -56.911 1.00 71.69 95 LEU A O 1
ATOM 787 N N . MET A 1 96 ? 14.593 -2.965 -54.924 1.00 67.06 96 MET A N 1
ATOM 788 C CA . MET A 1 96 ? 14.226 -4.272 -55.475 1.00 67.06 96 MET A CA 1
ATOM 789 C C . MET A 1 96 ? 12.939 -4.193 -56.300 1.00 67.06 96 MET A C 1
ATOM 791 O O . MET A 1 96 ? 12.890 -4.723 -57.408 1.00 67.06 96 MET A O 1
ATOM 795 N N . GLN A 1 97 ? 11.927 -3.470 -55.818 1.00 71.19 97 GLN A N 1
ATOM 796 C CA . GLN A 1 97 ? 10.690 -3.223 -56.563 1.00 71.19 97 GLN A CA 1
ATOM 797 C C . GLN A 1 97 ? 10.927 -2.365 -57.812 1.00 71.19 97 GLN A C 1
ATOM 799 O O . GLN A 1 97 ? 10.345 -2.636 -58.864 1.00 71.19 97 GLN A O 1
ATOM 804 N N . GLY A 1 98 ? 11.791 -1.351 -57.721 1.00 73.19 98 GLY A N 1
ATOM 805 C CA . GLY A 1 98 ? 12.190 -0.496 -58.837 1.00 73.19 98 GLY A CA 1
ATOM 806 C C . GLY A 1 98 ? 12.888 -1.290 -59.935 1.00 73.19 98 GLY A C 1
ATOM 807 O O . GLY A 1 98 ? 12.477 -1.208 -61.090 1.00 73.19 98 GLY A O 1
ATOM 808 N N . LEU A 1 99 ? 13.854 -2.131 -59.558 1.00 63.91 99 LEU A N 1
ATOM 809 C CA . LEU A 1 99 ? 14.544 -3.056 -60.457 1.00 63.91 99 LEU A CA 1
ATOM 810 C C . LEU A 1 99 ? 13.556 -4.047 -61.087 1.00 63.91 99 LEU A C 1
ATOM 812 O O . LEU A 1 99 ? 13.508 -4.204 -62.304 1.00 63.91 99 LEU A O 1
ATOM 816 N N . GLN A 1 100 ? 12.690 -4.668 -60.288 1.00 66.69 100 GLN A N 1
ATOM 817 C CA . GLN A 1 100 ? 11.690 -5.610 -60.796 1.00 66.69 100 GLN A CA 1
ATOM 818 C C . GLN A 1 100 ? 10.718 -4.951 -61.790 1.00 66.69 100 GLN A C 1
ATOM 820 O O . GLN A 1 100 ? 10.279 -5.582 -62.752 1.00 66.69 100 GLN A O 1
ATOM 825 N N . LYS A 1 101 ? 10.398 -3.669 -61.584 1.00 71.31 101 LYS A N 1
ATOM 826 C CA . LYS A 1 101 ? 9.536 -2.881 -62.469 1.00 71.31 101 LYS A CA 1
ATOM 827 C C . LYS A 1 101 ? 10.263 -2.409 -63.731 1.00 71.31 101 LYS A C 1
ATOM 829 O O . LYS A 1 101 ? 9.649 -2.420 -64.795 1.00 71.31 101 LYS A O 1
ATOM 834 N N . SER A 1 102 ? 11.533 -2.013 -63.634 1.00 65.38 102 SER A N 1
ATOM 835 C CA . SER A 1 102 ? 12.331 -1.544 -64.775 1.00 65.38 102 SER A CA 1
ATOM 836 C C . SER A 1 102 ? 12.726 -2.674 -65.719 1.00 65.38 102 SER A C 1
ATOM 838 O O . SER A 1 102 ? 12.845 -2.446 -66.918 1.00 65.38 102 SER A O 1
ATOM 840 N N . PHE A 1 103 ? 12.896 -3.889 -65.194 1.00 61.91 103 PHE A N 1
ATOM 841 C CA . PHE A 1 103 ? 13.309 -5.043 -65.992 1.00 61.91 103 PHE A CA 1
ATOM 842 C C . PHE A 1 103 ? 12.162 -5.848 -66.610 1.00 61.91 103 PHE A C 1
ATOM 844 O O . PHE A 1 103 ? 12.429 -6.678 -67.472 1.00 61.91 103 PHE A O 1
ATOM 851 N N . GLY A 1 104 ? 10.902 -5.560 -66.264 1.00 47.25 104 GLY A N 1
ATOM 852 C CA . GLY A 1 104 ? 9.737 -6.132 -66.942 1.00 47.25 104 GLY A CA 1
ATOM 853 C C . GLY A 1 104 ? 9.542 -7.633 -66.684 1.00 47.25 104 GLY A C 1
ATOM 854 O O . GLY A 1 104 ? 10.479 -8.412 -66.534 1.00 47.25 104 GLY A O 1
ATOM 855 N N . ARG A 1 105 ? 8.285 -8.070 -66.609 1.00 54.00 105 ARG A N 1
ATOM 856 C CA . ARG A 1 105 ? 7.942 -9.496 -66.539 1.00 54.00 105 ARG A CA 1
ATOM 857 C C . ARG A 1 105 ? 8.298 -10.153 -67.873 1.00 54.00 105 ARG A C 1
ATOM 859 O O . ARG A 1 105 ? 7.520 -10.030 -68.805 1.00 54.00 105 ARG A O 1
ATOM 866 N N . ASP A 1 106 ? 9.481 -10.749 -67.954 1.00 47.59 106 ASP A N 1
ATOM 867 C CA . ASP A 1 106 ? 9.759 -12.045 -68.597 1.00 47.59 106 ASP A CA 1
ATOM 868 C C . ASP A 1 106 ? 11.263 -12.343 -68.528 1.00 47.59 106 ASP A C 1
ATOM 870 O O . ASP A 1 106 ? 11.961 -12.513 -69.521 1.00 47.59 106 ASP A O 1
ATOM 874 N N . ILE A 1 107 ? 11.784 -12.427 -67.302 1.00 50.28 107 ILE A N 1
ATOM 875 C CA . ILE A 1 107 ? 13.081 -13.057 -67.048 1.00 50.28 107 ILE A CA 1
ATOM 876 C C . ILE A 1 107 ? 12.810 -14.526 -66.717 1.00 50.28 107 ILE A C 1
ATOM 878 O O . ILE A 1 107 ? 12.947 -14.983 -65.581 1.00 50.28 107 ILE A O 1
ATOM 882 N N . THR A 1 108 ? 12.357 -15.284 -67.709 1.00 46.09 108 THR A N 1
ATOM 883 C CA . THR A 1 108 ? 12.419 -16.742 -67.646 1.00 46.09 108 THR A CA 1
ATOM 884 C C . THR A 1 108 ? 13.846 -17.168 -67.968 1.00 46.09 108 THR A C 1
ATOM 886 O O . THR A 1 108 ? 14.226 -17.230 -69.129 1.00 46.09 108 THR A O 1
ATOM 889 N N . ALA A 1 109 ? 14.623 -17.427 -66.915 1.00 48.47 109 ALA A N 1
ATOM 890 C CA . ALA A 1 109 ? 15.703 -18.415 -66.857 1.00 48.47 109 ALA A CA 1
ATOM 891 C C . ALA A 1 109 ? 16.614 -18.576 -68.098 1.00 48.47 109 ALA A C 1
ATOM 893 O O . ALA A 1 109 ? 16.866 -19.704 -68.519 1.00 48.47 109 ALA A O 1
ATOM 894 N N . GLU A 1 110 ? 17.174 -17.494 -68.645 1.00 49.22 110 GLU A N 1
ATOM 895 C CA . GLU A 1 110 ? 18.400 -17.622 -69.441 1.00 49.22 110 GLU A CA 1
ATOM 896 C C . GLU A 1 110 ? 19.642 -17.577 -68.526 1.00 49.22 110 GLU A C 1
ATOM 898 O O . GLU A 1 110 ? 19.717 -16.734 -67.625 1.00 49.22 110 GLU A O 1
ATOM 903 N N . PRO A 1 111 ? 20.634 -18.466 -68.737 1.00 44.28 111 PRO A N 1
ATOM 904 C CA . PRO A 1 111 ? 21.829 -18.634 -67.900 1.00 44.28 111 PRO A CA 1
ATOM 905 C C . PRO A 1 111 ? 22.878 -17.516 -68.081 1.00 44.28 111 PRO A C 1
ATOM 907 O O . PRO A 1 111 ? 24.075 -17.782 -68.085 1.00 44.28 111 PRO A O 1
ATOM 910 N N . GLY A 1 112 ? 22.437 -16.267 -68.242 1.00 48.88 112 GLY A N 1
ATOM 911 C CA . GLY A 1 112 ? 23.293 -15.081 -68.365 1.00 48.88 112 GLY A CA 1
ATOM 912 C C . GLY A 1 112 ? 22.926 -13.947 -67.408 1.00 48.88 112 GLY A C 1
ATOM 913 O O . GLY A 1 112 ? 23.489 -12.859 -67.501 1.00 48.88 112 GLY A O 1
ATOM 914 N N . ASN A 1 113 ? 21.992 -14.171 -66.477 1.00 56.53 113 ASN A N 1
ATOM 915 C CA . ASN A 1 113 ? 21.564 -13.150 -65.518 1.00 56.53 113 ASN A CA 1
ATOM 916 C C . ASN A 1 113 ? 22.452 -13.110 -64.261 1.00 56.53 113 ASN A C 1
ATOM 918 O O . ASN A 1 113 ? 21.990 -13.113 -63.113 1.00 56.53 113 ASN A O 1
ATOM 922 N N . ASP A 1 114 ? 23.760 -13.045 -64.509 1.00 62.09 114 ASP A N 1
ATOM 923 C CA . ASP A 1 114 ? 24.816 -12.980 -63.498 1.00 62.09 114 ASP A CA 1
ATOM 924 C C . ASP A 1 114 ? 24.658 -11.755 -62.594 1.00 62.09 114 ASP A C 1
ATOM 926 O O . ASP A 1 114 ? 25.028 -11.796 -61.425 1.00 62.09 114 ASP A O 1
ATOM 930 N N . LEU A 1 115 ? 24.037 -10.680 -63.091 1.00 65.12 115 LEU A N 1
ATOM 931 C CA . LEU A 1 115 ? 23.893 -9.434 -62.347 1.00 65.12 115 LEU A CA 1
ATOM 932 C C . LEU A 1 115 ? 22.880 -9.532 -61.199 1.00 65.12 115 LEU A C 1
ATOM 934 O O . LEU A 1 115 ? 23.187 -9.110 -60.088 1.00 65.12 115 LEU A O 1
ATOM 938 N N . ILE A 1 116 ? 21.694 -10.111 -61.421 1.00 68.50 116 ILE A N 1
ATOM 939 C CA . ILE A 1 116 ? 20.688 -10.264 -60.351 1.00 68.50 116 ILE A CA 1
ATOM 940 C C . ILE A 1 116 ? 21.206 -11.235 -59.285 1.00 68.50 116 ILE A C 1
ATOM 942 O O . ILE A 1 116 ? 21.064 -10.985 -58.085 1.00 68.50 116 ILE A O 1
ATOM 946 N N . THR A 1 117 ? 21.874 -12.304 -59.716 1.00 69.06 117 THR A N 1
ATOM 947 C CA . THR A 1 117 ? 22.494 -13.287 -58.822 1.00 69.06 117 THR A CA 1
ATOM 948 C C . THR A 1 117 ? 23.630 -12.651 -58.016 1.00 69.06 117 THR A C 1
ATOM 950 O O . THR A 1 117 ? 23.664 -12.796 -56.794 1.00 69.06 117 THR A O 1
ATOM 953 N N . ALA A 1 118 ? 24.500 -11.860 -58.655 1.00 69.38 118 ALA A N 1
ATOM 954 C CA . ALA A 1 118 ? 25.578 -11.134 -57.987 1.00 69.38 118 ALA A CA 1
ATOM 955 C C . ALA A 1 118 ? 25.046 -10.107 -56.980 1.00 69.38 118 ALA A C 1
ATOM 957 O O . ALA A 1 118 ? 25.507 -10.078 -55.841 1.00 69.38 118 ALA A O 1
ATOM 958 N N . VAL A 1 119 ? 24.032 -9.318 -57.349 1.00 73.38 119 VAL A N 1
ATOM 959 C CA . VAL A 1 119 ? 23.399 -8.351 -56.438 1.00 73.38 119 VAL A CA 1
ATOM 960 C C . VAL A 1 119 ? 22.784 -9.071 -55.236 1.00 73.38 119 VAL A C 1
ATOM 962 O O . VAL A 1 119 ? 23.000 -8.662 -54.096 1.00 73.38 119 VAL A O 1
ATOM 965 N N . THR A 1 120 ? 22.098 -10.193 -55.460 1.00 73.25 120 THR A N 1
ATOM 966 C CA . THR A 1 120 ? 21.522 -11.006 -54.375 1.00 73.25 120 THR A CA 1
ATOM 967 C C . THR A 1 120 ? 22.606 -11.564 -53.448 1.00 73.25 120 THR A C 1
ATOM 969 O O . THR A 1 120 ? 22.463 -11.514 -52.226 1.00 73.25 120 THR A O 1
ATOM 972 N N . HIS A 1 121 ? 23.726 -12.035 -54.002 1.00 72.44 121 HIS A N 1
ATOM 973 C CA . HIS A 1 121 ? 24.862 -12.523 -53.219 1.00 72.44 121 HIS A CA 1
ATOM 974 C C . HIS A 1 121 ? 25.515 -11.410 -52.391 1.00 72.44 121 HIS A C 1
ATOM 976 O O . HIS A 1 121 ? 25.801 -11.628 -51.216 1.00 72.44 121 HIS A O 1
ATOM 982 N N . VAL A 1 122 ? 25.694 -10.211 -52.952 1.00 71.94 122 VAL A N 1
ATOM 983 C CA . VAL A 1 122 ? 26.227 -9.050 -52.217 1.00 71.94 122 VAL A CA 1
ATOM 984 C C . VAL A 1 122 ? 25.311 -8.685 -51.048 1.00 71.94 122 VAL A C 1
ATOM 986 O O . VAL A 1 122 ? 25.795 -8.455 -49.939 1.00 71.94 122 VAL A O 1
ATOM 989 N N . PHE A 1 123 ? 23.989 -8.704 -51.246 1.00 74.25 123 PHE A N 1
ATOM 990 C CA . PHE A 1 123 ? 23.044 -8.471 -50.152 1.00 74.25 123 PHE A CA 1
ATOM 991 C C . PHE A 1 123 ? 23.134 -9.539 -49.055 1.00 74.25 123 PHE A C 1
ATOM 993 O O . PHE A 1 123 ? 23.177 -9.172 -47.882 1.00 74.25 123 PHE A O 1
ATOM 1000 N N . MET A 1 124 ? 23.223 -10.825 -49.411 1.00 73.00 124 MET A N 1
ATOM 1001 C CA . MET A 1 124 ? 23.378 -11.906 -48.425 1.00 73.00 124 MET A CA 1
ATOM 1002 C C . MET A 1 124 ? 24.706 -11.826 -47.663 1.00 73.00 124 MET A C 1
ATOM 1004 O O . MET A 1 124 ? 24.749 -12.099 -46.464 1.00 73.00 124 MET A O 1
ATOM 1008 N N . ILE A 1 125 ? 25.795 -11.440 -48.334 1.00 75.56 125 ILE A N 1
ATOM 1009 C CA . ILE A 1 125 ? 27.101 -11.250 -47.689 1.00 75.56 125 ILE A CA 1
ATOM 1010 C C . ILE A 1 125 ? 27.031 -10.089 -46.694 1.00 75.56 125 ILE A C 1
ATOM 1012 O O . ILE A 1 125 ? 27.509 -10.230 -45.571 1.00 75.56 125 ILE A O 1
ATOM 1016 N N . ARG A 1 126 ? 26.397 -8.969 -47.065 1.00 70.06 126 ARG A N 1
ATOM 1017 C CA . ARG A 1 126 ? 26.217 -7.816 -46.168 1.00 70.06 126 ARG A CA 1
ATOM 1018 C C . ARG A 1 126 ? 25.357 -8.146 -44.951 1.00 70.06 126 ARG A C 1
ATOM 1020 O O . ARG A 1 126 ? 25.680 -7.703 -43.855 1.00 70.06 126 ARG A O 1
ATOM 1027 N N . GLU A 1 127 ? 24.301 -8.933 -45.133 1.00 79.88 127 GLU A N 1
ATOM 1028 C CA . GLU A 1 127 ? 23.436 -9.389 -44.040 1.00 79.88 127 GLU A CA 1
ATOM 1029 C C . GLU A 1 127 ? 24.201 -10.281 -43.055 1.00 79.88 127 GLU A C 1
ATOM 1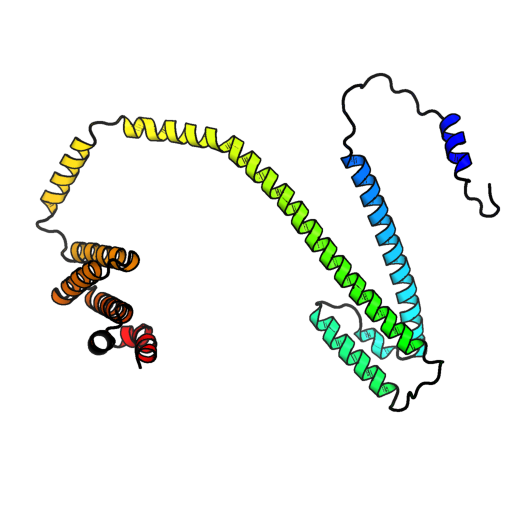031 O O . GLU A 1 127 ? 24.246 -9.975 -41.865 1.00 79.88 127 GLU A O 1
ATOM 1036 N N . LYS A 1 128 ? 24.926 -11.291 -43.552 1.00 79.38 128 LYS A N 1
ATOM 1037 C CA . LYS A 1 128 ? 25.780 -12.133 -42.698 1.00 79.38 128 LYS A CA 1
ATOM 1038 C C . LYS A 1 128 ? 26.894 -11.355 -42.003 1.00 79.38 128 LYS A C 1
ATOM 1040 O O . LYS A 1 128 ? 27.233 -11.668 -40.866 1.00 79.38 128 LYS A O 1
ATOM 1045 N N . LEU A 1 129 ? 27.472 -10.350 -42.665 1.00 77.81 129 LEU A N 1
ATOM 1046 C CA . LEU A 1 129 ? 28.494 -9.502 -42.051 1.00 77.81 129 LEU A CA 1
ATOM 1047 C C . LEU A 1 129 ? 27.902 -8.672 -40.902 1.00 77.81 129 LEU A C 1
ATOM 1049 O O . LEU A 1 129 ? 28.526 -8.560 -39.851 1.00 77.81 129 LEU A O 1
ATOM 1053 N N . ALA A 1 130 ? 26.694 -8.130 -41.078 1.00 74.56 130 ALA A N 1
ATOM 1054 C CA . ALA A 1 130 ? 25.999 -7.389 -40.030 1.00 74.56 130 ALA A CA 1
ATOM 1055 C C . ALA A 1 130 ? 25.659 -8.284 -38.827 1.00 74.56 130 ALA A C 1
ATOM 1057 O O . ALA A 1 130 ? 25.884 -7.877 -37.689 1.00 74.56 130 ALA A O 1
ATOM 1058 N N . GLU A 1 131 ? 25.194 -9.515 -39.065 1.00 80.06 131 GLU A N 1
ATOM 1059 C CA . GLU A 1 131 ? 24.962 -10.501 -38.001 1.00 80.06 131 GLU A CA 1
ATOM 1060 C C . GLU A 1 131 ? 26.250 -10.829 -37.235 1.00 80.06 131 GLU A C 1
ATOM 1062 O O . GLU A 1 131 ? 26.246 -10.842 -36.006 1.00 80.06 131 GLU A O 1
ATOM 1067 N N . MET A 1 132 ? 27.370 -11.038 -37.935 1.00 80.31 132 MET A N 1
ATOM 1068 C CA . MET A 1 132 ? 28.661 -11.302 -37.290 1.00 80.31 132 MET A CA 1
ATOM 1069 C C . MET A 1 132 ? 29.140 -10.127 -36.429 1.00 80.31 132 MET A C 1
ATOM 1071 O O . MET A 1 132 ? 29.605 -10.356 -35.315 1.00 80.31 132 MET A O 1
ATOM 1075 N N . ILE A 1 133 ? 28.986 -8.886 -36.905 1.00 76.88 133 ILE A N 1
ATOM 1076 C CA . ILE A 1 133 ? 29.360 -7.678 -36.148 1.00 76.88 133 ILE A CA 1
ATOM 1077 C C . ILE A 1 133 ? 28.506 -7.542 -34.880 1.00 76.88 133 ILE A C 1
ATOM 1079 O O . ILE A 1 133 ? 29.032 -7.203 -33.822 1.00 76.88 133 ILE A O 1
ATOM 1083 N N . LEU A 1 134 ? 27.202 -7.833 -34.959 1.00 80.25 134 LEU A N 1
ATOM 1084 C CA . LEU A 1 134 ? 26.316 -7.807 -33.790 1.00 80.25 134 LEU A CA 1
ATOM 1085 C C . LEU A 1 134 ? 26.687 -8.888 -32.767 1.00 80.25 134 LEU A C 1
ATOM 1087 O O . LEU A 1 134 ? 26.748 -8.604 -31.573 1.00 80.25 134 LEU A O 1
ATOM 1091 N N . VAL A 1 135 ? 26.997 -10.107 -33.220 1.00 84.81 135 VAL A N 1
ATOM 1092 C CA . VAL A 1 135 ? 27.443 -11.194 -32.331 1.00 84.81 135 VAL A CA 1
ATOM 1093 C C . VAL A 1 135 ? 28.774 -10.850 -31.656 1.00 84.81 135 VAL A C 1
ATOM 1095 O O . VAL A 1 135 ? 28.947 -11.125 -30.469 1.00 84.81 135 VAL A O 1
ATOM 1098 N N . GLU A 1 136 ? 29.710 -10.230 -32.374 1.00 81.44 136 GLU A N 1
ATOM 1099 C CA . GLU A 1 136 ? 30.992 -9.802 -31.808 1.00 81.44 136 GLU A CA 1
ATOM 1100 C C . GLU A 1 136 ? 30.817 -8.681 -30.770 1.00 81.44 136 GLU A C 1
ATOM 1102 O O . GLU A 1 136 ? 31.431 -8.737 -29.701 1.00 81.44 136 GLU A O 1
ATOM 1107 N N . ALA A 1 137 ? 29.918 -7.724 -31.024 1.00 76.94 137 ALA A N 1
ATOM 1108 C CA . ALA A 1 137 ? 29.572 -6.674 -30.066 1.00 76.94 137 ALA A CA 1
ATOM 1109 C C . ALA A 1 137 ? 28.978 -7.249 -28.764 1.00 76.94 137 ALA A C 1
ATOM 1111 O O . ALA A 1 137 ? 29.417 -6.875 -27.673 1.00 76.94 137 ALA A O 1
ATOM 1112 N N . ASP A 1 138 ? 28.064 -8.220 -28.864 1.00 79.81 138 ASP A N 1
ATOM 1113 C CA . ASP A 1 138 ? 27.471 -8.911 -27.708 1.00 79.81 138 ASP A CA 1
ATOM 1114 C C . ASP A 1 138 ? 28.512 -9.694 -26.889 1.00 79.81 138 ASP A C 1
ATOM 1116 O O . ASP A 1 138 ? 28.437 -9.773 -25.655 1.00 79.81 138 ASP A O 1
ATOM 1120 N N . VAL A 1 139 ? 29.495 -10.305 -27.559 1.00 86.06 139 VAL A N 1
ATOM 1121 C CA . VAL A 1 139 ? 30.591 -11.023 -26.891 1.00 86.06 139 VAL A CA 1
ATOM 1122 C C . VAL A 1 139 ? 31.497 -10.038 -26.148 1.00 86.06 139 VAL A C 1
ATOM 1124 O O . VAL A 1 139 ? 31.812 -10.273 -24.977 1.00 86.06 139 VAL A O 1
ATOM 1127 N N . GLN A 1 140 ? 31.846 -8.905 -26.764 1.00 81.06 140 GLN A N 1
ATOM 1128 C CA . GLN A 1 140 ? 32.638 -7.860 -26.110 1.00 81.06 140 GLN A CA 1
ATOM 1129 C C . GLN A 1 140 ? 31.903 -7.229 -24.915 1.00 81.06 140 GLN A C 1
ATOM 1131 O O . GLN A 1 140 ? 32.515 -6.978 -23.870 1.00 81.06 140 GLN A O 1
ATOM 1136 N N . GLU A 1 141 ? 30.586 -7.020 -25.001 1.00 84.12 141 GLU A N 1
ATOM 1137 C CA . GLU A 1 141 ? 29.795 -6.506 -23.877 1.00 84.12 141 GLU A CA 1
ATOM 1138 C C . GLU A 1 141 ? 29.822 -7.475 -22.681 1.00 84.12 141 GLU A C 1
ATOM 1140 O O . GLU A 1 141 ? 30.095 -7.071 -21.545 1.00 84.12 141 GLU A O 1
ATOM 1145 N N . LYS A 1 142 ? 29.670 -8.781 -22.927 1.00 82.88 142 LYS A N 1
ATOM 1146 C CA . LYS A 1 142 ? 29.745 -9.807 -21.870 1.00 82.88 142 LYS A CA 1
ATOM 1147 C C . LYS A 1 142 ? 31.125 -9.889 -21.217 1.00 82.88 142 LYS A C 1
ATOM 1149 O O . LYS A 1 142 ? 31.228 -10.059 -19.995 1.00 82.88 142 LYS A O 1
ATOM 1154 N N . GLU A 1 143 ? 32.200 -9.761 -21.990 1.00 84.50 143 GLU A N 1
ATOM 1155 C CA . GLU A 1 143 ? 33.561 -9.773 -21.444 1.00 84.50 143 GLU A CA 1
ATOM 1156 C C . GLU A 1 143 ? 33.867 -8.516 -20.621 1.00 84.50 143 GLU A C 1
ATOM 1158 O O . GLU A 1 143 ? 34.417 -8.608 -19.513 1.00 84.50 143 GLU A O 1
ATOM 1163 N N . THR A 1 144 ? 33.443 -7.342 -21.094 1.00 80.00 144 THR A N 1
ATOM 1164 C CA . THR A 1 144 ? 33.609 -6.084 -20.351 1.00 80.00 144 THR A CA 1
ATOM 1165 C C . THR A 1 144 ? 32.776 -6.063 -19.068 1.00 80.00 144 THR A C 1
ATOM 1167 O O . THR A 1 144 ? 33.263 -5.598 -18.027 1.00 80.00 144 THR A O 1
ATOM 1170 N N . GLU A 1 145 ? 31.577 -6.648 -19.070 1.00 84.06 145 GLU A N 1
ATOM 1171 C CA . GLU A 1 145 ? 30.754 -6.792 -17.869 1.00 84.06 145 GLU A CA 1
ATOM 1172 C C . GLU A 1 145 ? 31.417 -7.703 -16.824 1.00 84.06 145 GLU A C 1
ATOM 1174 O O . GLU A 1 145 ? 31.473 -7.362 -15.633 1.00 84.06 145 GLU A O 1
ATOM 1179 N N . LYS A 1 146 ? 32.024 -8.815 -17.258 1.00 85.56 146 LYS A N 1
ATOM 1180 C CA . LYS A 1 146 ? 32.781 -9.722 -16.381 1.00 85.56 146 LYS A CA 1
ATOM 1181 C C . LYS A 1 146 ? 33.962 -9.010 -15.714 1.00 85.56 146 LYS A C 1
ATOM 1183 O O . LYS A 1 146 ? 34.187 -9.174 -14.508 1.00 85.56 146 LYS A O 1
ATOM 1188 N N . ILE A 1 147 ? 34.685 -8.167 -16.454 1.00 82.44 147 ILE A N 1
ATOM 1189 C CA . ILE A 1 147 ? 35.786 -7.349 -15.917 1.00 82.44 147 ILE A CA 1
ATOM 1190 C C . ILE A 1 147 ? 35.252 -6.292 -14.935 1.00 82.44 147 ILE A C 1
ATOM 1192 O O . ILE A 1 147 ? 35.827 -6.105 -13.854 1.00 82.44 147 ILE A O 1
ATOM 1196 N N . ARG A 1 148 ? 34.129 -5.635 -15.254 1.00 80.44 148 ARG A N 1
ATOM 1197 C CA . ARG A 1 148 ? 33.495 -4.617 -14.396 1.00 80.44 148 ARG A CA 1
ATOM 1198 C C . ARG A 1 148 ? 33.017 -5.202 -13.065 1.00 80.44 148 ARG A C 1
ATOM 1200 O O . ARG A 1 148 ? 33.288 -4.617 -12.012 1.00 80.44 148 ARG A O 1
ATOM 1207 N N . ASN A 1 149 ? 32.387 -6.375 -13.085 1.00 81.75 149 ASN A N 1
ATOM 1208 C CA . ASN A 1 149 ? 31.912 -7.058 -11.878 1.00 81.75 149 ASN A CA 1
ATOM 1209 C C . ASN A 1 149 ? 33.075 -7.537 -10.995 1.00 81.75 149 ASN A C 1
ATOM 1211 O O . ASN A 1 149 ? 33.032 -7.364 -9.775 1.00 81.75 149 ASN A O 1
ATOM 1215 N N . LYS A 1 150 ? 34.178 -8.010 -11.593 1.00 86.25 150 LYS A N 1
ATOM 1216 C CA . LYS A 1 150 ? 35.403 -8.369 -10.854 1.00 86.25 150 LYS A CA 1
ATOM 1217 C C . LYS A 1 150 ? 36.042 -7.159 -10.157 1.00 86.25 150 LYS A C 1
ATOM 1219 O O . LYS A 1 150 ? 36.555 -7.298 -9.047 1.00 86.25 150 LYS A O 1
ATOM 1224 N N . ARG A 1 151 ? 35.988 -5.964 -10.764 1.00 78.19 151 ARG A N 1
ATOM 1225 C CA . ARG A 1 151 ? 36.454 -4.710 -10.136 1.00 78.19 151 ARG A CA 1
ATOM 1226 C C . ARG A 1 151 ? 35.544 -4.271 -8.983 1.00 78.19 1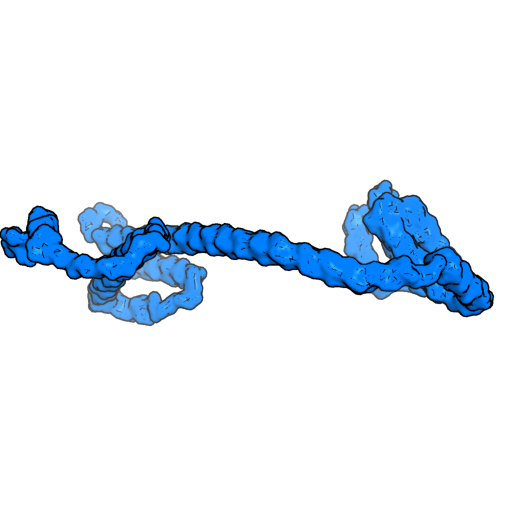51 ARG A C 1
ATOM 1228 O O . ARG A 1 151 ? 36.060 -3.956 -7.914 1.00 78.19 151 ARG A O 1
ATOM 1235 N N . ARG A 1 152 ? 34.216 -4.316 -9.153 1.00 77.69 152 ARG A N 1
ATOM 1236 C CA . ARG A 1 152 ? 33.245 -3.968 -8.091 1.00 77.69 152 ARG A CA 1
ATOM 1237 C C . ARG A 1 152 ? 33.375 -4.871 -6.863 1.00 77.69 152 ARG A C 1
ATOM 1239 O O . ARG A 1 152 ? 33.426 -4.361 -5.748 1.00 77.69 152 ARG A O 1
ATOM 1246 N N . ALA A 1 153 ? 33.534 -6.180 -7.066 1.00 81.12 153 ALA A N 1
ATOM 1247 C CA . ALA A 1 153 ? 33.737 -7.130 -5.971 1.00 81.12 153 ALA A CA 1
ATOM 1248 C C . ALA A 1 153 ? 34.993 -6.807 -5.140 1.00 81.12 153 ALA A C 1
ATOM 1250 O O . ALA A 1 153 ? 34.947 -6.846 -3.913 1.00 81.12 153 ALA A O 1
ATOM 1251 N N . ARG A 1 154 ? 36.100 -6.416 -5.790 1.00 79.06 154 ARG A N 1
ATOM 1252 C CA . ARG A 1 154 ? 37.341 -6.027 -5.094 1.00 79.06 154 ARG A CA 1
ATOM 1253 C C . ARG A 1 154 ? 37.194 -4.723 -4.309 1.00 79.06 154 ARG A C 1
ATOM 1255 O O . ARG A 1 154 ? 37.708 -4.635 -3.200 1.00 79.06 154 ARG A O 1
ATOM 1262 N N . VAL A 1 155 ? 36.481 -3.736 -4.854 1.00 79.50 155 VAL A N 1
ATOM 1263 C CA . VAL A 1 155 ? 36.232 -2.463 -4.156 1.00 79.50 155 VAL A CA 1
ATOM 1264 C C . VAL A 1 155 ? 35.354 -2.680 -2.922 1.00 79.50 155 VAL A C 1
ATOM 1266 O O . VAL A 1 155 ? 35.700 -2.182 -1.856 1.00 79.50 155 VAL A O 1
ATOM 1269 N N . CYS A 1 156 ? 34.282 -3.474 -3.025 1.00 81.75 156 CYS A N 1
ATOM 1270 C CA . CYS A 1 156 ? 33.434 -3.808 -1.876 1.00 81.75 156 CYS A CA 1
ATOM 1271 C C . CYS A 1 156 ? 34.191 -4.578 -0.786 1.00 81.75 156 CYS A C 1
ATOM 1273 O O . CYS A 1 156 ? 34.004 -4.297 0.395 1.00 81.75 156 CYS A O 1
ATOM 1275 N N . LEU A 1 157 ? 35.068 -5.516 -1.165 1.00 86.50 157 LEU A N 1
ATOM 1276 C CA . LEU A 1 157 ? 35.828 -6.313 -0.197 1.00 86.50 157 LEU A CA 1
ATOM 1277 C C . LEU A 1 157 ? 36.826 -5.461 0.606 1.00 86.50 157 LEU A C 1
ATOM 1279 O O . LEU A 1 157 ? 37.058 -5.731 1.781 1.00 86.50 157 LEU A O 1
ATOM 1283 N N . LEU A 1 158 ? 37.386 -4.416 -0.012 1.00 85.06 158 LEU A N 1
ATOM 1284 C CA . LEU A 1 158 ? 38.325 -3.499 0.640 1.00 85.06 158 LEU A CA 1
ATOM 1285 C C . LEU A 1 158 ? 37.629 -2.382 1.433 1.00 85.06 158 LEU A C 1
ATOM 1287 O O . LEU A 1 158 ? 38.165 -1.943 2.449 1.00 85.06 158 LEU A O 1
ATOM 1291 N N . SER A 1 159 ? 36.447 -1.919 1.011 1.00 83.50 159 SER A N 1
ATOM 1292 C CA . SER A 1 159 ? 35.741 -0.814 1.680 1.00 83.50 159 SER A CA 1
ATOM 1293 C C . SER A 1 159 ? 34.866 -1.253 2.858 1.00 83.50 159 SER A C 1
ATOM 1295 O O . SER A 1 159 ? 34.686 -0.476 3.797 1.00 83.50 159 SER A O 1
ATOM 1297 N N . ALA A 1 160 ? 34.368 -2.495 2.859 1.00 87.94 160 ALA A N 1
ATOM 1298 C CA . ALA A 1 160 ? 33.530 -3.036 3.930 1.00 87.94 160 ALA A CA 1
ATOM 1299 C C . ALA A 1 160 ? 34.123 -2.881 5.350 1.00 87.94 160 ALA A C 1
ATOM 1301 O O . ALA A 1 160 ? 33.413 -2.363 6.216 1.00 87.94 160 ALA A O 1
ATOM 1302 N N . PRO A 1 161 ? 35.395 -3.243 5.630 1.00 91.19 161 PRO A N 1
ATOM 1303 C CA . PRO A 1 161 ? 35.945 -3.100 6.980 1.00 91.19 161 PRO A CA 1
ATOM 1304 C C . PRO A 1 161 ? 36.087 -1.633 7.410 1.00 91.19 161 PRO A C 1
ATOM 1306 O O . PRO A 1 161 ? 35.881 -1.320 8.580 1.00 91.19 161 PRO A O 1
ATOM 1309 N N . VAL A 1 162 ? 36.378 -0.721 6.476 1.00 93.25 162 VAL A N 1
ATOM 1310 C CA . VAL A 1 162 ? 36.510 0.717 6.764 1.00 93.25 162 VAL A CA 1
ATOM 1311 C C . VAL A 1 162 ? 35.157 1.321 7.142 1.00 93.25 162 VAL A C 1
ATOM 1313 O O . VAL A 1 162 ? 35.063 2.056 8.123 1.00 93.25 162 VAL A O 1
ATOM 1316 N N . ILE A 1 163 ? 34.096 0.971 6.409 1.00 91.25 163 ILE A N 1
ATOM 1317 C CA . ILE A 1 163 ? 32.727 1.418 6.704 1.00 91.25 163 ILE A CA 1
ATOM 1318 C C . ILE A 1 163 ? 32.268 0.879 8.062 1.00 91.25 163 ILE A C 1
ATOM 1320 O O . ILE A 1 163 ? 31.688 1.623 8.849 1.00 91.25 163 ILE A O 1
ATOM 1324 N N . LEU A 1 164 ? 32.560 -0.388 8.362 1.00 93.75 164 LEU A N 1
ATOM 1325 C CA . LEU A 1 164 ? 32.177 -1.018 9.626 1.00 93.75 164 LEU A CA 1
ATOM 1326 C C . LEU A 1 164 ? 32.903 -0.373 10.817 1.00 93.75 164 LEU A C 1
ATOM 1328 O O . LEU A 1 164 ? 32.287 -0.116 11.850 1.00 93.75 164 LEU A O 1
ATOM 1332 N N . LEU A 1 165 ? 34.182 -0.025 10.651 1.00 95.00 165 LEU A N 1
ATOM 1333 C CA . LEU A 1 165 ? 34.963 0.683 11.666 1.00 95.00 165 LEU A CA 1
ATOM 1334 C C . LEU A 1 165 ? 34.442 2.109 11.888 1.00 95.00 165 LEU A C 1
ATOM 1336 O O . LEU A 1 165 ? 34.275 2.521 13.034 1.00 95.00 165 LEU A O 1
ATOM 1340 N N . LEU A 1 166 ? 34.110 2.842 10.820 1.00 93.00 166 LEU A N 1
ATOM 1341 C CA . LEU A 1 166 ? 33.475 4.159 10.934 1.00 93.00 166 LEU A CA 1
ATOM 1342 C C . LEU A 1 166 ? 32.117 4.062 11.637 1.00 93.00 166 LEU A C 1
ATOM 1344 O O . LEU A 1 166 ? 31.879 4.792 12.597 1.00 93.00 166 LEU A O 1
ATOM 1348 N N . ALA A 1 167 ? 31.259 3.124 11.231 1.00 92.25 167 ALA A N 1
ATOM 1349 C CA . ALA A 1 167 ? 29.979 2.882 11.889 1.00 92.25 167 ALA A CA 1
ATOM 1350 C C . ALA A 1 167 ? 30.175 2.584 13.381 1.00 92.25 167 ALA A C 1
ATOM 1352 O O . ALA A 1 167 ? 29.487 3.167 14.213 1.00 92.25 167 ALA A O 1
ATOM 1353 N N . PHE A 1 168 ? 31.165 1.765 13.742 1.00 92.94 168 PHE A N 1
ATOM 1354 C CA . PHE A 1 168 ? 31.486 1.489 15.138 1.00 92.94 168 PHE A CA 1
ATOM 1355 C C . PHE A 1 168 ? 31.912 2.754 15.896 1.00 92.94 168 PHE A C 1
ATOM 1357 O O . PHE A 1 168 ? 31.385 3.018 16.971 1.00 92.94 168 PHE A O 1
ATOM 1364 N N . VAL A 1 169 ? 32.794 3.585 15.333 1.00 93.81 169 VAL A N 1
ATOM 1365 C CA . VAL A 1 169 ? 33.251 4.835 15.971 1.00 93.81 169 VAL A CA 1
ATOM 1366 C C . VAL A 1 169 ? 32.110 5.834 16.188 1.00 93.81 169 VAL A C 1
ATOM 1368 O O . VAL A 1 169 ? 32.106 6.525 17.205 1.00 93.81 169 VAL A O 1
ATOM 1371 N N . PHE A 1 170 ? 31.129 5.903 15.285 1.00 88.31 170 PHE A N 1
ATOM 1372 C CA . PHE A 1 170 ? 29.988 6.817 15.420 1.00 88.31 170 PHE A CA 1
ATOM 1373 C C . PHE A 1 170 ? 28.851 6.256 16.286 1.00 88.31 170 PHE A C 1
ATOM 1375 O O . PHE A 1 170 ? 28.232 7.001 17.045 1.00 88.31 170 PHE A O 1
ATOM 1382 N N . ILE A 1 171 ? 28.584 4.951 16.212 1.00 86.44 171 ILE A N 1
ATOM 1383 C CA . ILE A 1 171 ? 27.486 4.302 16.940 1.00 86.44 171 ILE A CA 1
ATOM 1384 C C . ILE A 1 171 ? 27.890 4.006 18.389 1.00 86.44 171 ILE A C 1
ATOM 1386 O O . ILE A 1 171 ? 27.079 4.166 19.299 1.00 86.44 171 ILE A O 1
ATOM 1390 N N . TYR A 1 172 ? 29.143 3.627 18.647 1.00 85.12 172 TYR A N 1
ATOM 1391 C CA . TYR A 1 172 ? 29.597 3.236 19.985 1.00 85.12 172 TYR A CA 1
ATOM 1392 C C . TYR A 1 172 ? 29.429 4.341 21.052 1.00 85.12 172 TYR A C 1
ATOM 1394 O O . TYR A 1 172 ? 28.932 4.037 22.138 1.00 85.12 172 TYR A O 1
ATOM 1402 N N . PRO A 1 173 ? 29.735 5.629 20.789 1.00 80.25 173 PRO A N 1
ATOM 1403 C CA . PRO A 1 173 ? 29.454 6.714 21.732 1.00 80.25 173 PRO A CA 1
ATOM 1404 C C . PRO A 1 173 ? 27.954 6.972 21.921 1.00 80.25 173 PRO A C 1
ATOM 1406 O O . PRO A 1 173 ? 27.544 7.364 23.013 1.00 80.25 173 PRO A O 1
ATOM 1409 N N . ALA A 1 174 ? 27.138 6.745 20.885 1.00 73.62 174 ALA A N 1
ATOM 1410 C CA . ALA A 1 174 ? 25.683 6.861 20.971 1.00 73.62 174 ALA A CA 1
ATOM 1411 C C . ALA A 1 174 ? 25.080 5.748 21.846 1.00 73.62 174 ALA A C 1
ATOM 1413 O O . ALA A 1 174 ? 24.171 6.014 22.627 1.00 73.62 174 ALA A O 1
ATOM 1414 N N . LEU A 1 175 ? 25.652 4.540 21.797 1.00 72.31 175 LEU A N 1
ATOM 1415 C CA . LEU A 1 175 ? 25.278 3.414 22.659 1.00 72.31 175 LEU A CA 1
ATOM 1416 C C . LEU A 1 175 ? 25.737 3.583 24.117 1.00 72.31 175 LEU A C 1
ATOM 1418 O O . LEU A 1 175 ? 25.179 2.948 25.006 1.00 72.31 175 LEU A O 1
ATOM 1422 N N . LYS A 1 176 ? 26.748 4.425 24.381 1.00 76.12 176 LYS A N 1
ATOM 1423 C CA . LYS A 1 176 ? 27.331 4.617 25.722 1.00 76.12 176 LYS A CA 1
ATOM 1424 C C . LYS A 1 176 ? 26.699 5.765 26.529 1.00 76.12 176 LYS A C 1
ATOM 1426 O O . LYS A 1 176 ? 27.181 6.076 27.619 1.00 76.12 176 LYS A O 1
ATOM 1431 N N . LYS A 1 177 ? 25.649 6.415 26.017 1.00 66.06 177 LYS A N 1
ATOM 1432 C CA . LYS A 1 177 ? 24.866 7.424 26.757 1.00 66.06 177 LYS A CA 1
ATOM 1433 C C . LYS A 1 177 ? 23.765 6.763 27.612 1.00 66.06 177 LYS A C 1
ATOM 1435 O O . LYS A 1 177 ? 23.406 5.620 27.342 1.00 66.06 177 LYS A O 1
ATOM 1440 N N . PRO A 1 178 ? 23.321 7.421 28.702 1.00 57.12 178 PRO A N 1
ATOM 1441 C CA . PRO A 1 178 ? 22.774 6.747 29.872 1.00 57.12 178 PRO A CA 1
ATOM 1442 C C . PRO A 1 178 ? 21.399 6.146 29.600 1.00 57.12 178 PRO A C 1
ATOM 1444 O O . PRO A 1 178 ? 20.595 6.713 28.868 1.00 57.12 178 PRO A O 1
ATOM 1447 N N . ASP A 1 179 ? 21.201 4.989 30.226 1.00 68.25 179 ASP A N 1
ATOM 1448 C CA . ASP A 1 179 ? 19.968 4.242 30.441 1.00 68.25 179 ASP A CA 1
ATOM 1449 C C . ASP A 1 179 ? 18.825 4.598 29.480 1.00 68.25 179 ASP A C 1
ATOM 1451 O O . ASP A 1 179 ? 18.025 5.499 29.736 1.00 68.25 179 ASP A O 1
ATOM 1455 N N . ILE A 1 180 ? 18.740 3.870 28.363 1.00 63.59 180 ILE A N 1
ATOM 1456 C CA . ILE A 1 180 ? 17.655 3.972 27.370 1.00 63.59 180 ILE A CA 1
ATOM 1457 C C . ILE A 1 180 ? 16.278 3.947 28.060 1.00 63.59 180 ILE A C 1
ATOM 1459 O O . ILE A 1 180 ? 15.349 4.614 27.610 1.00 63.59 180 ILE A O 1
ATOM 1463 N N . LEU A 1 181 ? 16.166 3.250 29.196 1.00 62.78 181 LEU A N 1
ATOM 1464 C CA . LEU A 1 181 ? 14.973 3.212 30.041 1.00 62.78 181 LEU A CA 1
ATOM 1465 C C . LEU A 1 181 ? 14.600 4.580 30.629 1.00 62.78 181 LEU A C 1
ATOM 1467 O O . LEU A 1 181 ? 13.417 4.895 30.709 1.00 62.78 181 LEU A O 1
ATOM 1471 N N . SER A 1 182 ? 15.578 5.414 30.990 1.00 73.81 182 SER A N 1
ATOM 1472 C CA . SER A 1 182 ? 15.346 6.776 31.490 1.00 73.81 182 SER A CA 1
ATOM 1473 C C . SER A 1 182 ? 14.874 7.726 30.385 1.00 73.81 182 SER A C 1
ATOM 1475 O O . SER A 1 182 ? 13.951 8.507 30.608 1.00 73.81 182 SER A O 1
ATOM 1477 N N . LEU A 1 183 ? 15.417 7.590 29.170 1.00 67.44 183 LEU A N 1
ATOM 1478 C CA . LEU A 1 183 ? 14.948 8.312 27.983 1.00 67.44 183 LEU A CA 1
ATOM 1479 C C . LEU A 1 183 ? 13.532 7.880 27.592 1.00 67.44 183 LEU A C 1
ATOM 1481 O O . LEU A 1 183 ? 12.701 8.733 27.296 1.00 67.44 183 LEU A O 1
ATOM 1485 N N . PHE A 1 184 ? 13.224 6.582 27.656 1.00 66.19 184 PHE A N 1
ATOM 1486 C CA . PHE A 1 184 ? 11.868 6.075 27.433 1.00 66.19 184 PHE A CA 1
ATOM 1487 C C . PHE A 1 184 ? 10.889 6.526 28.518 1.00 66.19 184 PHE A C 1
ATOM 1489 O O . PHE A 1 184 ? 9.753 6.872 28.202 1.00 66.19 184 PHE A O 1
ATOM 1496 N N . ALA A 1 185 ? 11.311 6.559 29.784 1.00 73.56 185 ALA A N 1
ATOM 1497 C CA . ALA A 1 185 ? 10.491 7.067 30.877 1.00 73.56 185 ALA A CA 1
ATOM 1498 C C . ALA A 1 185 ? 10.193 8.559 30.690 1.00 73.56 185 ALA A C 1
ATOM 1500 O O . ALA A 1 185 ? 9.034 8.956 30.777 1.00 73.56 185 ALA A O 1
ATOM 1501 N N . GLN A 1 186 ? 11.204 9.361 30.344 1.00 73.12 186 GLN A N 1
ATOM 1502 C CA . GLN A 1 186 ? 11.050 10.793 30.094 1.00 73.12 186 GLN A CA 1
ATOM 1503 C C . GLN A 1 186 ? 10.216 11.072 28.833 1.00 73.12 186 GLN A C 1
ATOM 1505 O O . GLN A 1 186 ? 9.356 11.954 28.841 1.00 73.12 186 GLN A O 1
ATOM 1510 N N . TYR A 1 187 ? 10.402 10.289 27.766 1.00 69.38 187 TYR A N 1
ATOM 1511 C CA . TYR A 1 187 ? 9.567 10.340 26.565 1.00 69.38 187 TYR A CA 1
ATOM 1512 C C . TYR A 1 187 ? 8.108 10.020 26.899 1.00 69.38 187 TYR A C 1
ATOM 1514 O O . TYR A 1 187 ? 7.216 10.787 26.547 1.00 69.38 187 TYR A O 1
ATOM 1522 N N . LYS A 1 188 ? 7.860 8.947 27.661 1.00 69.06 188 LYS A N 1
ATOM 1523 C CA . LYS A 1 188 ? 6.515 8.533 28.073 1.00 69.06 188 LYS A CA 1
ATOM 1524 C C . LYS A 1 188 ? 5.836 9.577 28.958 1.00 69.06 188 LYS A C 1
ATOM 1526 O O . LYS A 1 188 ? 4.660 9.846 28.746 1.00 69.06 188 LYS A O 1
ATOM 1531 N N . THR A 1 189 ? 6.547 10.199 29.899 1.00 73.44 189 THR A N 1
ATOM 1532 C CA . THR A 1 189 ? 5.969 11.256 30.747 1.00 73.44 189 THR A CA 1
ATOM 1533 C C . THR A 1 189 ? 5.687 12.535 29.967 1.00 73.44 189 THR A C 1
ATOM 1535 O O . THR A 1 189 ? 4.666 13.169 30.207 1.00 73.44 189 THR A O 1
ATOM 1538 N N . THR A 1 190 ? 6.553 12.899 29.016 1.00 66.69 190 THR A N 1
ATOM 1539 C CA . THR A 1 190 ? 6.368 14.110 28.199 1.00 66.69 190 THR A CA 1
ATOM 1540 C C . THR A 1 190 ? 5.219 13.927 27.206 1.00 66.69 190 THR A C 1
ATOM 1542 O O . THR A 1 190 ? 4.383 14.812 27.080 1.00 66.69 190 THR A O 1
ATOM 1545 N N . PHE A 1 191 ? 5.103 12.750 26.579 1.00 56.84 191 PHE A N 1
ATOM 1546 C CA . PHE A 1 191 ? 3.983 12.443 25.686 1.00 56.84 191 PHE A CA 1
ATOM 1547 C C . PHE A 1 191 ? 2.660 12.244 26.432 1.00 56.84 191 PHE A C 1
ATOM 1549 O O . PHE A 1 191 ? 1.635 12.717 25.961 1.00 56.84 191 PHE A O 1
ATOM 1556 N N . GLN A 1 192 ? 2.642 11.591 27.601 1.00 54.88 192 GLN A N 1
ATOM 1557 C CA . GLN A 1 192 ? 1.393 11.410 28.354 1.00 54.88 192 GLN A CA 1
ATOM 1558 C C . GLN A 1 192 ? 0.859 12.722 28.945 1.00 54.88 192 GLN A C 1
ATOM 1560 O O . GLN A 1 192 ? -0.355 12.872 29.051 1.00 54.88 192 GLN A O 1
ATOM 1565 N N . ALA A 1 193 ? 1.720 13.688 29.275 1.00 54.44 193 ALA A N 1
ATOM 1566 C CA . ALA A 1 193 ? 1.283 14.983 29.798 1.00 54.44 193 ALA A CA 1
ATOM 1567 C C . ALA A 1 193 ? 0.605 15.883 28.743 1.00 54.44 193 ALA A C 1
ATOM 1569 O O . ALA A 1 193 ? -0.243 16.687 29.117 1.00 54.44 193 ALA A O 1
ATOM 1570 N N . ASP A 1 194 ? 0.918 15.709 27.453 1.00 49.12 194 ASP A N 1
ATOM 1571 C CA . ASP A 1 194 ? 0.328 16.481 26.340 1.00 49.12 194 ASP A CA 1
ATOM 1572 C C . ASP A 1 194 ? -0.915 15.801 25.717 1.00 49.12 194 ASP A C 1
ATOM 1574 O O . ASP A 1 194 ? -1.626 16.388 24.904 1.00 49.12 194 ASP A O 1
ATOM 1578 N N . THR A 1 195 ? -1.233 14.561 26.124 1.00 51.06 195 THR A N 1
ATOM 1579 C CA . THR A 1 195 ? -2.370 13.782 25.577 1.00 51.06 195 THR A CA 1
ATOM 1580 C C . THR A 1 195 ? -3.759 14.332 25.886 1.00 51.06 195 THR A C 1
ATOM 1582 O O . THR A 1 195 ? -4.724 13.912 25.252 1.00 51.06 195 THR A O 1
ATOM 1585 N N . THR A 1 196 ? -3.900 15.289 26.802 1.00 53.12 196 THR A N 1
ATOM 1586 C CA . THR A 1 196 ? -5.207 15.901 27.099 1.00 53.12 196 THR A CA 1
ATOM 1587 C C . THR A 1 196 ? -5.629 16.952 26.070 1.00 53.12 196 THR A C 1
ATOM 1589 O O . THR A 1 196 ? -6.790 17.361 26.075 1.00 53.12 196 THR A O 1
ATOM 1592 N N . ALA A 1 197 ? -4.730 17.331 25.156 1.00 51.47 197 ALA A N 1
ATOM 1593 C CA . ALA A 1 197 ? -5.012 18.179 24.001 1.00 51.47 197 ALA A CA 1
ATOM 1594 C C . ALA A 1 197 ? -4.371 17.633 22.710 1.00 51.47 197 ALA A C 1
ATOM 1596 O O . ALA A 1 197 ? -4.086 18.408 21.798 1.00 51.47 197 ALA A O 1
ATOM 1597 N N . ILE A 1 198 ? -4.132 16.313 22.615 1.00 55.06 198 ILE A N 1
ATOM 1598 C CA . ILE A 1 198 ? -3.722 15.719 21.338 1.00 55.06 198 ILE A CA 1
ATOM 1599 C C . ILE A 1 198 ? -4.864 15.908 20.354 1.00 55.06 198 ILE A C 1
ATOM 1601 O O . ILE A 1 198 ? -5.951 15.350 20.503 1.00 55.06 198 ILE A O 1
ATOM 1605 N N . ASP A 1 199 ? -4.556 16.733 19.365 1.00 65.12 199 ASP A N 1
ATOM 1606 C CA . ASP A 1 199 ? -5.320 16.992 18.166 1.00 65.12 199 ASP A CA 1
ATOM 1607 C C . ASP A 1 199 ? -5.865 15.657 17.637 1.00 65.12 199 ASP A C 1
ATOM 1609 O O . ASP A 1 199 ? -5.112 14.760 17.240 1.00 65.12 199 ASP A O 1
ATOM 1613 N N . THR A 1 200 ? -7.185 15.480 17.697 1.00 67.75 200 THR A N 1
ATOM 1614 C CA . THR A 1 200 ? -7.874 14.255 17.253 1.00 67.75 200 THR A CA 1
ATOM 1615 C C . THR A 1 200 ? -7.515 13.897 15.805 1.00 67.75 200 THR A C 1
ATOM 1617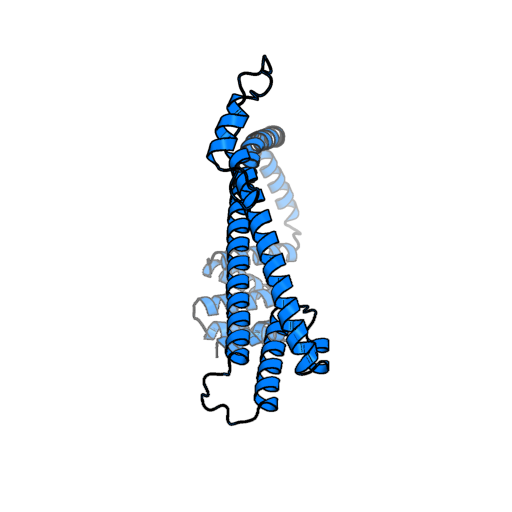 O O . THR A 1 200 ? -7.542 12.726 15.423 1.00 67.75 200 THR A O 1
ATOM 1620 N N . THR A 1 201 ? -7.078 14.894 15.035 1.00 72.75 201 THR A N 1
ATOM 1621 C CA . THR A 1 201 ? -6.505 14.792 13.689 1.00 72.75 201 THR A CA 1
ATOM 1622 C C . THR A 1 201 ? -5.215 13.960 13.642 1.00 72.75 201 THR A C 1
ATOM 1624 O O . THR A 1 201 ? -5.125 13.002 12.871 1.00 72.75 201 THR A O 1
ATOM 1627 N N . GLN A 1 202 ? -4.235 14.224 14.515 1.00 81.00 202 GLN A N 1
ATOM 1628 C CA . GLN A 1 202 ? -2.970 13.478 14.542 1.00 81.00 202 GLN A CA 1
ATOM 1629 C C . GLN A 1 202 ? -3.190 12.010 14.937 1.00 81.00 202 GLN A C 1
ATOM 1631 O O . GLN A 1 202 ? -2.525 11.107 14.421 1.00 81.00 202 GLN A O 1
ATOM 1636 N N . TYR A 1 203 ? -4.156 11.758 15.823 1.00 86.12 203 TYR A N 1
ATOM 1637 C CA . TYR A 1 203 ? -4.522 10.402 16.225 1.00 86.12 203 TYR A CA 1
ATOM 1638 C C . TYR A 1 203 ? -5.205 9.617 15.093 1.00 86.12 203 TYR A C 1
ATOM 1640 O O . TYR A 1 203 ? -4.902 8.437 14.889 1.00 86.12 203 TYR A O 1
ATOM 1648 N N . ALA A 1 204 ? -6.079 10.267 14.318 1.00 91.00 204 ALA A N 1
ATOM 1649 C CA . ALA A 1 204 ? -6.698 9.667 13.137 1.00 91.00 204 ALA A CA 1
ATOM 1650 C C . ALA A 1 204 ? -5.657 9.309 12.063 1.00 91.00 204 ALA A C 1
ATOM 1652 O O . ALA A 1 204 ? -5.676 8.192 11.545 1.00 91.00 204 ALA A O 1
ATOM 1653 N N . GLY A 1 205 ? -4.696 10.202 11.799 1.00 91.31 205 GLY A N 1
ATOM 1654 C CA . GLY A 1 205 ? -3.622 9.952 10.834 1.00 91.31 205 GLY A CA 1
ATOM 1655 C C . GLY A 1 205 ? -2.774 8.729 11.187 1.00 91.31 205 GLY A C 1
ATOM 1656 O O . GLY A 1 205 ? -2.570 7.853 10.348 1.00 91.31 205 GLY A O 1
ATOM 1657 N N . ASN A 1 206 ? -2.337 8.610 12.444 1.00 92.44 206 ASN A N 1
ATOM 1658 C CA . ASN A 1 206 ? -1.547 7.455 12.888 1.00 92.44 206 ASN A CA 1
ATOM 1659 C C . ASN A 1 206 ? -2.310 6.129 12.732 1.00 92.44 206 ASN A C 1
ATOM 1661 O O . ASN A 1 206 ? -1.731 5.147 12.266 1.00 92.44 206 ASN A O 1
ATOM 1665 N N . ARG A 1 207 ? -3.608 6.102 13.065 1.00 95.44 207 ARG A N 1
ATOM 1666 C CA . ARG A 1 207 ? -4.448 4.907 12.873 1.00 95.44 207 ARG A CA 1
ATOM 1667 C C . ARG A 1 207 ? -4.672 4.577 11.404 1.00 95.44 207 ARG A C 1
ATOM 1669 O O . ARG A 1 207 ? -4.653 3.402 11.051 1.00 95.44 207 ARG A O 1
ATOM 1676 N N . PHE A 1 208 ? -4.823 5.581 10.544 1.00 96.94 208 PHE A N 1
ATOM 1677 C CA . PHE A 1 208 ? -4.940 5.364 9.104 1.00 96.94 208 PHE A CA 1
ATOM 1678 C C . PHE A 1 208 ? -3.682 4.701 8.528 1.00 96.94 208 PHE A C 1
ATOM 1680 O O . PHE A 1 208 ? -3.782 3.693 7.828 1.00 96.94 208 PHE A O 1
ATOM 1687 N N . TYR A 1 209 ? -2.490 5.201 8.869 1.00 96.38 209 TYR A N 1
ATOM 1688 C CA . TYR A 1 209 ? -1.238 4.586 8.414 1.00 96.38 209 TYR A CA 1
ATOM 1689 C C . TYR A 1 209 ? -1.023 3.186 8.993 1.00 96.38 209 TYR A C 1
ATOM 1691 O O . TYR A 1 209 ? -0.539 2.304 8.289 1.00 96.38 209 TYR A O 1
ATOM 1699 N N . GLN A 1 210 ? -1.438 2.950 10.238 1.00 95.62 210 GLN A N 1
ATOM 1700 C CA . GLN A 1 210 ? -1.419 1.614 10.831 1.00 95.62 210 GLN A CA 1
ATOM 1701 C C . GLN A 1 210 ? -2.363 0.645 10.097 1.00 95.62 210 GLN A C 1
ATOM 1703 O O . GLN A 1 210 ? -1.983 -0.487 9.811 1.00 95.62 210 GLN A O 1
ATOM 1708 N N . ALA A 1 211 ? -3.573 1.086 9.742 1.00 97.62 211 ALA A N 1
ATOM 1709 C CA . ALA A 1 211 ? -4.514 0.290 8.954 1.00 97.62 211 ALA A CA 1
ATOM 1710 C C . ALA A 1 211 ? -3.947 -0.053 7.568 1.00 97.62 211 ALA A C 1
ATOM 1712 O O . ALA A 1 211 ? -4.105 -1.177 7.088 1.00 97.62 211 ALA A O 1
ATOM 1713 N N . MET A 1 212 ? -3.239 0.894 6.944 1.00 97.44 212 MET A N 1
ATOM 1714 C CA . MET A 1 212 ? -2.524 0.653 5.692 1.00 97.44 212 MET A CA 1
ATOM 1715 C C . MET A 1 212 ? -1.404 -0.382 5.839 1.00 97.44 212 MET A C 1
ATOM 1717 O O . MET A 1 212 ? -1.257 -1.220 4.954 1.00 97.44 212 MET A O 1
ATOM 1721 N N . ASP A 1 213 ? -0.637 -0.352 6.927 1.00 96.31 213 ASP A N 1
ATOM 1722 C CA . ASP A 1 213 ? 0.435 -1.326 7.176 1.00 96.31 213 ASP A CA 1
ATOM 1723 C C . ASP A 1 213 ? -0.119 -2.754 7.313 1.00 96.31 213 ASP A C 1
ATOM 1725 O O . ASP A 1 213 ? 0.377 -3.686 6.672 1.00 96.31 213 ASP A O 1
ATOM 1729 N N . PHE A 1 214 ? -1.233 -2.914 8.040 1.00 97.88 214 PHE A N 1
ATOM 1730 C CA . PHE A 1 214 ? -1.952 -4.189 8.110 1.00 97.88 214 PHE A CA 1
ATOM 1731 C C . PHE A 1 214 ? -2.483 -4.636 6.744 1.00 97.88 214 PHE A C 1
ATOM 1733 O O . PHE A 1 214 ? -2.364 -5.808 6.393 1.00 97.88 214 PHE A O 1
ATOM 1740 N N . PHE A 1 215 ? -3.026 -3.714 5.945 1.00 97.81 215 PHE A N 1
ATOM 1741 C CA . PHE A 1 215 ? -3.499 -4.023 4.595 1.00 97.81 215 PHE A CA 1
ATOM 1742 C C . PHE A 1 215 ? -2.363 -4.507 3.681 1.00 97.81 215 PHE A C 1
ATOM 1744 O O . PHE A 1 215 ? -2.528 -5.490 2.963 1.00 97.81 215 PHE A O 1
ATOM 1751 N N . LEU A 1 216 ? -1.204 -3.844 3.720 1.00 95.88 216 LEU A N 1
ATOM 1752 C CA . LEU A 1 216 ? -0.031 -4.217 2.921 1.00 95.88 216 LEU A CA 1
ATOM 1753 C C . LEU A 1 216 ? 0.605 -5.537 3.377 1.00 95.88 216 LEU A C 1
ATOM 1755 O O . LEU A 1 216 ? 1.222 -6.223 2.563 1.00 95.88 216 LEU A O 1
ATOM 1759 N N . SER A 1 217 ? 0.430 -5.896 4.648 1.00 96.62 217 SER A N 1
ATOM 1760 C CA . SER A 1 217 ? 0.917 -7.148 5.242 1.00 96.62 217 SER A CA 1
ATOM 1761 C C . SER A 1 217 ? -0.065 -8.323 5.104 1.00 96.62 217 SER A C 1
ATOM 1763 O O . SER A 1 217 ? 0.189 -9.387 5.660 1.00 96.62 217 SER A O 1
ATOM 1765 N N . ASP A 1 218 ? -1.170 -8.149 4.366 1.00 97.19 218 ASP A N 1
ATOM 1766 C CA . ASP A 1 218 ? -2.257 -9.133 4.191 1.00 97.19 218 ASP A CA 1
ATOM 1767 C C . ASP A 1 218 ? -2.970 -9.527 5.510 1.00 97.19 218 ASP A C 1
ATOM 1769 O O . ASP A 1 218 ? -3.666 -10.538 5.607 1.00 97.19 218 ASP A O 1
ATOM 1773 N N . GLU A 1 219 ? -2.865 -8.682 6.541 1.00 97.94 219 GLU A N 1
ATOM 1774 C CA . GLU A 1 219 ? -3.591 -8.789 7.814 1.00 97.94 219 GLU A CA 1
ATOM 1775 C C . GLU A 1 219 ? -4.968 -8.104 7.708 1.00 97.94 219 GLU A C 1
ATOM 1777 O O . GLU A 1 219 ? -5.295 -7.129 8.394 1.00 97.94 219 GLU A O 1
ATOM 1782 N N . LEU A 1 220 ? -5.792 -8.607 6.783 1.00 98.12 220 LEU A N 1
ATOM 1783 C CA . LEU A 1 220 ? -7.058 -7.982 6.376 1.00 98.12 220 LEU A CA 1
ATOM 1784 C C . LEU A 1 220 ? -8.075 -7.760 7.515 1.00 98.12 220 LEU A C 1
ATOM 1786 O O . LEU A 1 220 ? -8.713 -6.703 7.512 1.00 98.12 220 LEU A O 1
ATOM 1790 N N . PRO A 1 221 ? -8.253 -8.673 8.496 1.00 98.12 221 PRO A N 1
ATOM 1791 C CA . PRO A 1 221 ? -9.196 -8.453 9.596 1.00 98.12 221 PRO A CA 1
ATOM 1792 C C . PRO A 1 221 ? -8.832 -7.245 10.474 1.00 98.12 221 PRO A C 1
ATOM 1794 O O . PRO A 1 221 ? -9.707 -6.454 10.838 1.00 98.12 221 PRO A O 1
ATOM 1797 N N . GLN A 1 222 ? -7.543 -7.072 10.781 1.00 97.44 222 GLN A N 1
ATOM 1798 C CA . GLN A 1 222 ? -7.030 -5.936 11.549 1.00 97.44 222 GLN A CA 1
ATOM 1799 C C . GLN A 1 222 ? -7.208 -4.633 10.764 1.00 97.44 222 GLN A C 1
ATOM 1801 O O . GLN A 1 222 ? -7.731 -3.653 11.299 1.00 97.44 222 GLN A O 1
ATOM 1806 N N . ALA A 1 223 ? -6.839 -4.645 9.478 1.00 98.38 223 ALA A N 1
ATOM 1807 C CA . ALA A 1 223 ? -6.984 -3.491 8.594 1.00 98.38 223 ALA A CA 1
ATOM 1808 C C . ALA A 1 223 ? -8.448 -3.042 8.477 1.00 98.38 223 ALA A C 1
ATOM 1810 O O . ALA A 1 223 ? -8.746 -1.859 8.637 1.00 98.38 223 ALA A O 1
ATOM 1811 N N . ARG A 1 224 ? -9.372 -3.991 8.257 1.00 98.38 224 ARG A N 1
ATOM 1812 C CA . ARG A 1 224 ? -10.819 -3.729 8.205 1.00 98.38 224 ARG A CA 1
ATOM 1813 C C . ARG A 1 224 ? -11.294 -3.000 9.454 1.00 98.38 224 ARG A C 1
ATOM 1815 O O . ARG A 1 224 ? -11.947 -1.972 9.321 1.00 98.38 224 ARG A O 1
ATOM 1822 N N . THR A 1 225 ? -10.965 -3.532 10.630 1.00 98.25 225 THR A N 1
ATOM 1823 C CA . THR A 1 225 ? -11.453 -3.002 11.912 1.00 98.25 225 THR A CA 1
ATOM 1824 C C . THR A 1 225 ? -11.054 -1.536 12.076 1.00 98.25 225 THR A C 1
ATOM 1826 O O . THR A 1 225 ? -11.898 -0.689 12.353 1.00 98.25 225 THR A O 1
ATOM 1829 N N . LEU A 1 226 ? -9.789 -1.205 11.798 1.00 98.00 226 LEU A N 1
ATOM 1830 C CA . LEU A 1 226 ? -9.309 0.176 11.889 1.00 98.00 226 LEU A CA 1
ATOM 1831 C C . LEU A 1 226 ? -9.945 1.100 10.844 1.00 98.00 226 LEU A C 1
ATOM 1833 O O . LEU A 1 226 ? -10.274 2.243 11.161 1.00 98.00 226 LEU A O 1
ATOM 1837 N N . PHE A 1 227 ? -10.143 0.637 9.606 1.00 98.38 227 PHE A N 1
ATOM 1838 C CA . PHE A 1 227 ? -10.836 1.443 8.599 1.00 98.38 227 PHE A CA 1
ATOM 1839 C C . PHE A 1 227 ? -12.308 1.683 8.965 1.00 98.38 227 PHE A C 1
ATOM 1841 O O . PHE A 1 227 ? -12.803 2.788 8.752 1.00 98.38 227 PHE A O 1
ATOM 1848 N N . GLU A 1 228 ? -13.003 0.699 9.539 1.00 98.12 228 GLU A N 1
ATOM 1849 C CA . GLU A 1 228 ? -14.381 0.853 10.028 1.00 98.12 228 GLU A CA 1
ATOM 1850 C C . GLU A 1 228 ? -14.469 1.862 11.177 1.00 98.12 228 GLU A C 1
ATOM 1852 O O . GLU A 1 228 ? -15.349 2.725 11.160 1.00 98.12 228 GLU A O 1
ATOM 1857 N N . GLU A 1 229 ? -13.526 1.821 12.122 1.00 97.31 229 GLU A N 1
ATOM 1858 C CA . GLU A 1 229 ? -13.419 2.816 13.193 1.00 97.31 229 GLU A CA 1
ATOM 1859 C C . GLU A 1 229 ? -13.239 4.230 12.623 1.00 97.31 229 GLU A C 1
ATOM 1861 O O . GLU A 1 229 ? -14.030 5.123 12.937 1.00 97.31 229 GLU A O 1
ATOM 1866 N N . LEU A 1 230 ? -12.277 4.423 11.712 1.00 96.81 230 LEU A N 1
ATOM 1867 C CA . LEU A 1 230 ? -11.998 5.721 11.081 1.00 96.81 230 LEU A CA 1
ATOM 1868 C C . LEU A 1 230 ? -13.193 6.285 10.302 1.00 96.81 230 LEU A C 1
ATOM 1870 O O . LEU A 1 230 ? -13.368 7.508 10.253 1.00 96.81 230 LEU A O 1
ATOM 1874 N N . ILE A 1 231 ? -14.007 5.409 9.702 1.00 97.50 231 ILE A N 1
ATOM 1875 C CA . ILE A 1 231 ? -15.261 5.777 9.035 1.00 97.50 231 ILE A CA 1
ATOM 1876 C C . ILE A 1 231 ? -16.321 6.171 10.066 1.00 97.50 231 ILE A C 1
ATOM 1878 O O . ILE A 1 231 ? -16.998 7.181 9.885 1.00 97.50 231 ILE A O 1
ATOM 1882 N N . SER A 1 232 ? -16.481 5.386 11.135 1.00 96.94 232 SER A N 1
ATOM 1883 C CA . SER A 1 232 ? -17.510 5.613 12.160 1.00 96.94 232 SER A CA 1
ATOM 1884 C C . SER A 1 232 ? -17.308 6.918 12.932 1.00 96.94 232 SER A C 1
ATOM 1886 O O . SER A 1 232 ? -18.276 7.564 13.329 1.00 96.94 232 SER A O 1
ATOM 1888 N N . GLU A 1 233 ? -16.055 7.330 13.094 1.00 94.81 233 GLU A N 1
ATOM 1889 C CA . GLU A 1 233 ? -15.678 8.556 13.790 1.00 94.81 233 GLU A CA 1
ATOM 1890 C C . GLU A 1 233 ? -15.774 9.815 12.918 1.00 94.81 233 GLU A C 1
ATOM 1892 O O . GLU A 1 233 ? -15.634 10.922 13.435 1.00 94.81 233 GLU A O 1
ATOM 1897 N N . GLY A 1 234 ? -16.008 9.673 11.609 1.00 94.69 234 GLY A N 1
ATOM 1898 C CA . GLY A 1 234 ? -16.105 10.813 10.696 1.00 94.69 234 GLY A CA 1
ATOM 1899 C C . GLY A 1 234 ? -14.790 11.578 10.531 1.00 94.69 234 GLY A C 1
ATOM 1900 O O . GLY A 1 234 ? -14.788 12.806 10.444 1.00 94.69 234 GLY A O 1
ATOM 1901 N N . THR A 1 235 ? -13.659 10.868 10.547 1.00 93.88 235 THR A N 1
ATOM 1902 C CA . THR A 1 235 ? -12.331 11.482 10.388 1.00 93.88 235 THR A CA 1
ATOM 1903 C C . THR A 1 235 ? -12.115 12.006 8.963 1.00 93.88 235 THR A C 1
ATOM 1905 O O . THR A 1 235 ? -12.786 11.585 8.022 1.00 93.88 235 THR A O 1
ATOM 1908 N N . GLU A 1 236 ? -11.112 12.865 8.758 1.00 94.50 236 GLU A N 1
ATOM 1909 C CA . GLU A 1 236 ? -10.722 13.333 7.413 1.00 94.50 236 GLU A CA 1
ATOM 1910 C C . GLU A 1 236 ? -10.329 12.190 6.452 1.00 94.50 236 GLU A C 1
ATOM 1912 O O . GLU A 1 236 ? -10.364 12.346 5.233 1.00 94.50 236 GLU A O 1
ATOM 1917 N N . PHE A 1 237 ? -10.005 11.011 6.993 1.00 96.50 237 PHE A N 1
ATOM 1918 C CA . PHE A 1 237 ? -9.662 9.812 6.235 1.00 96.50 237 PHE A CA 1
ATOM 1919 C C . PHE A 1 237 ? -10.873 8.937 5.892 1.00 96.50 237 PHE A C 1
ATOM 1921 O O . PHE A 1 237 ? -10.676 7.859 5.332 1.00 96.50 237 PHE A O 1
ATOM 1928 N N . GLN A 1 238 ? -12.109 9.343 6.203 1.00 96.94 238 GLN A N 1
ATOM 1929 C CA . GLN A 1 238 ? -13.312 8.529 5.987 1.00 96.94 238 GLN A CA 1
ATOM 1930 C C . GLN A 1 238 ? -13.449 8.053 4.530 1.00 96.94 238 GLN A C 1
ATOM 1932 O O . GLN A 1 238 ? -13.577 6.852 4.282 1.00 96.94 238 GLN A O 1
ATOM 1937 N N . VAL A 1 239 ? -13.357 8.969 3.560 1.00 96.94 239 VAL A N 1
ATOM 1938 C CA . VAL A 1 239 ? -13.475 8.670 2.118 1.00 96.94 239 VAL A CA 1
ATOM 1939 C C . VAL A 1 239 ? -12.401 7.670 1.680 1.00 96.94 239 VAL A C 1
ATOM 1941 O O . VAL A 1 239 ? -12.697 6.632 1.080 1.00 96.94 239 VAL A O 1
ATOM 1944 N N . THR A 1 240 ? -11.146 7.933 2.043 1.00 96.88 240 THR A N 1
ATOM 1945 C CA . THR A 1 240 ? -10.012 7.061 1.717 1.00 96.88 240 THR A CA 1
ATOM 1946 C C . THR A 1 240 ? -10.135 5.695 2.401 1.00 96.88 240 THR A C 1
ATOM 1948 O O . THR A 1 240 ? -9.848 4.666 1.792 1.00 96.88 240 THR A O 1
ATOM 1951 N N . SER A 1 241 ? -10.625 5.655 3.640 1.00 98.00 241 SER A N 1
ATOM 1952 C CA . SER A 1 241 ? -10.855 4.419 4.396 1.00 98.00 241 SER A CA 1
ATOM 1953 C C . SER A 1 241 ? -11.949 3.568 3.753 1.00 98.00 241 SER A C 1
ATOM 1955 O O . SER A 1 241 ? -11.758 2.364 3.599 1.00 98.00 241 SER A O 1
ATOM 1957 N N . ARG A 1 242 ? -13.048 4.169 3.268 1.00 97.88 242 ARG A N 1
ATOM 1958 C CA . ARG A 1 242 ? -14.085 3.450 2.496 1.00 97.88 242 ARG A CA 1
ATOM 1959 C C . ARG A 1 242 ? -13.527 2.815 1.230 1.00 97.88 242 ARG A C 1
ATOM 1961 O O . ARG A 1 242 ? -13.913 1.700 0.876 1.00 97.88 242 ARG A O 1
ATOM 1968 N N . TRP A 1 243 ? -12.618 3.507 0.547 1.00 97.88 243 TRP A N 1
ATOM 1969 C CA . TRP A 1 243 ? -11.943 2.964 -0.627 1.00 97.88 243 TRP A CA 1
ATOM 1970 C C . TRP A 1 243 ? -11.107 1.724 -0.289 1.00 97.88 243 TRP A C 1
ATOM 1972 O O . TRP A 1 243 ? -11.261 0.693 -0.948 1.00 97.88 243 TRP A O 1
ATOM 1982 N N . TYR A 1 244 ? -10.283 1.778 0.761 1.00 98.12 244 TYR A N 1
ATOM 1983 C CA . TYR A 1 244 ? -9.517 0.608 1.201 1.00 98.12 244 TYR A CA 1
ATOM 1984 C C . TYR A 1 244 ? -10.416 -0.522 1.709 1.00 98.12 244 TYR A C 1
ATOM 1986 O O . TYR A 1 244 ? -10.169 -1.682 1.384 1.00 98.12 244 TYR A O 1
ATOM 1994 N N . LEU A 1 245 ? -11.516 -0.207 2.396 1.00 98.06 245 LEU A N 1
ATOM 1995 C CA . LEU A 1 245 ? -12.507 -1.199 2.812 1.00 98.06 245 LEU A CA 1
ATOM 1996 C C . LEU A 1 245 ? -13.114 -1.935 1.606 1.00 98.06 245 LEU A C 1
ATOM 1998 O O . LEU A 1 245 ? -13.250 -3.159 1.618 1.00 98.06 245 LEU A O 1
ATOM 2002 N N . ALA A 1 246 ? -13.421 -1.208 0.526 1.00 98.00 246 ALA A N 1
ATOM 2003 C CA . ALA A 1 246 ? -13.890 -1.807 -0.720 1.00 98.00 246 ALA A CA 1
ATOM 2004 C C . ALA A 1 246 ? -12.837 -2.742 -1.340 1.00 98.00 246 ALA A C 1
ATOM 2006 O O . ALA A 1 246 ? -13.188 -3.825 -1.812 1.00 98.00 246 ALA A O 1
ATOM 2007 N N . LEU A 1 247 ? -11.555 -2.363 -1.320 1.00 97.81 247 LEU A N 1
ATOM 2008 C CA . LEU A 1 247 ? -10.463 -3.222 -1.793 1.00 97.81 247 LEU A CA 1
ATOM 2009 C C . LEU A 1 247 ? -10.315 -4.488 -0.941 1.00 97.81 247 LEU A C 1
ATOM 2011 O O . LEU A 1 247 ? -10.161 -5.569 -1.508 1.00 97.81 247 LEU A O 1
ATOM 2015 N N . ILE A 1 248 ? -10.428 -4.378 0.386 1.00 98.12 248 ILE A N 1
ATOM 2016 C CA . ILE A 1 248 ? -10.399 -5.526 1.303 1.00 98.12 248 ILE A CA 1
ATOM 2017 C C . ILE A 1 248 ? -11.541 -6.498 0.980 1.00 98.12 248 ILE A C 1
ATOM 2019 O O . ILE A 1 248 ? -11.299 -7.687 0.786 1.00 98.12 248 ILE A O 1
ATOM 2023 N N . PHE A 1 249 ? -12.779 -6.009 0.840 1.00 98.25 249 PHE A N 1
ATOM 2024 C CA . PHE A 1 249 ? -13.913 -6.871 0.479 1.00 98.25 249 PHE A CA 1
ATOM 2025 C C . PHE A 1 249 ? -13.747 -7.532 -0.889 1.00 98.25 249 PHE A C 1
ATOM 2027 O O . PHE A 1 249 ? -14.151 -8.680 -1.073 1.00 98.25 249 PHE A O 1
ATOM 2034 N N . LEU A 1 250 ? -13.136 -6.835 -1.849 1.00 97.12 250 LEU A N 1
ATOM 2035 C CA . LEU A 1 250 ? -12.816 -7.430 -3.140 1.00 97.12 250 LEU A CA 1
ATOM 2036 C C . LEU A 1 250 ? -11.778 -8.550 -3.006 1.00 97.12 250 LEU A C 1
ATOM 2038 O O . LEU A 1 250 ? -11.936 -9.586 -3.652 1.00 97.12 250 LEU A O 1
ATOM 2042 N N . HIS A 1 251 ? -10.749 -8.349 -2.180 1.00 96.69 251 HIS A N 1
ATOM 2043 C CA . HIS A 1 251 ? -9.698 -9.336 -1.933 1.00 96.69 251 HIS A CA 1
ATOM 2044 C C . HIS A 1 251 ? -10.253 -10.613 -1.289 1.00 96.69 251 HIS A C 1
ATOM 2046 O O . HIS A 1 251 ? -9.923 -11.717 -1.708 1.00 96.69 251 HIS A O 1
ATOM 2052 N N . GLU A 1 252 ? -11.186 -10.472 -0.348 1.00 97.06 252 GLU A N 1
ATOM 2053 C CA . GLU A 1 252 ? -11.903 -11.599 0.263 1.00 97.06 252 GLU A CA 1
ATOM 2054 C C . GLU A 1 252 ? -12.951 -12.254 -0.657 1.00 97.06 252 GLU A C 1
ATOM 2056 O O . GLU A 1 252 ? -13.578 -13.247 -0.289 1.00 97.06 252 GLU A O 1
ATOM 2061 N N . GLY A 1 253 ? -13.190 -11.702 -1.850 1.00 97.00 253 GLY A N 1
ATOM 2062 C CA . GLY A 1 253 ? -14.204 -12.193 -2.783 1.00 97.00 253 GLY A CA 1
ATOM 2063 C C . GLY A 1 253 ? -15.643 -11.790 -2.436 1.00 97.00 253 GLY A C 1
ATOM 2064 O O . GLY A 1 253 ? -16.573 -12.186 -3.145 1.00 97.00 253 GLY A O 1
ATOM 2065 N N . ASN A 1 254 ? -15.854 -10.961 -1.410 1.00 97.75 254 ASN A N 1
ATOM 2066 C CA . ASN A 1 254 ? -17.165 -10.431 -1.039 1.00 97.75 254 ASN A CA 1
ATOM 2067 C C . ASN A 1 254 ? -17.557 -9.241 -1.935 1.00 97.75 254 ASN A C 1
ATOM 2069 O O . ASN A 1 254 ? -17.469 -8.064 -1.568 1.00 97.75 254 ASN A O 1
ATOM 2073 N N . LYS A 1 255 ? -17.996 -9.560 -3.156 1.00 97.31 255 LYS A N 1
ATOM 2074 C CA . LYS A 1 255 ? -18.351 -8.562 -4.179 1.00 97.31 255 LYS A CA 1
ATOM 2075 C C . LYS A 1 255 ? -19.516 -7.661 -3.773 1.00 97.31 255 LYS A C 1
ATOM 2077 O O . LYS A 1 255 ? -19.543 -6.507 -4.196 1.00 97.31 255 LYS A O 1
ATOM 2082 N N . ASP A 1 256 ? -20.460 -8.157 -2.980 1.00 97.50 256 ASP A N 1
ATOM 2083 C CA . ASP A 1 256 ? -21.651 -7.390 -2.608 1.00 97.50 256 ASP A CA 1
ATOM 2084 C C . ASP A 1 256 ? -21.314 -6.297 -1.591 1.00 97.50 256 ASP A C 1
ATOM 2086 O O . ASP A 1 256 ? -21.632 -5.132 -1.836 1.00 97.50 256 ASP A O 1
ATOM 2090 N N . ALA A 1 257 ? -20.546 -6.626 -0.547 1.00 97.50 257 ALA A N 1
ATOM 2091 C CA . ALA A 1 257 ? -20.034 -5.629 0.397 1.00 97.50 257 ALA A CA 1
ATOM 2092 C C . ALA A 1 257 ? -19.117 -4.605 -0.296 1.00 97.50 257 ALA A C 1
ATOM 2094 O O . ALA A 1 257 ? -19.200 -3.403 -0.043 1.00 97.50 257 ALA A O 1
ATOM 2095 N N . CYS A 1 258 ? -18.288 -5.052 -1.246 1.00 97.62 258 CYS A N 1
ATOM 2096 C CA . CYS A 1 258 ? -17.462 -4.155 -2.054 1.00 97.62 258 CYS A CA 1
ATOM 2097 C C . CYS A 1 258 ? -18.311 -3.145 -2.853 1.00 97.62 258 CYS A C 1
ATOM 2099 O O . CYS A 1 258 ? -18.023 -1.945 -2.856 1.00 97.62 258 CYS A O 1
ATOM 2101 N N . ARG A 1 259 ? -19.389 -3.604 -3.509 1.00 97.25 259 ARG A N 1
ATOM 2102 C CA . ARG A 1 259 ? -20.317 -2.726 -4.245 1.00 97.25 259 ARG A CA 1
ATOM 2103 C C . ARG A 1 259 ? -21.011 -1.733 -3.324 1.00 97.25 259 ARG A C 1
ATOM 2105 O O . ARG A 1 259 ? -21.174 -0.580 -3.720 1.00 97.25 259 ARG A O 1
ATOM 2112 N N . GLU A 1 260 ? -21.408 -2.165 -2.132 1.00 97.69 260 GLU A N 1
ATOM 2113 C CA . GLU A 1 260 ? -22.032 -1.296 -1.137 1.00 97.69 260 GLU A CA 1
ATOM 2114 C C . GLU A 1 260 ? -21.089 -0.159 -0.729 1.00 97.69 260 GLU A C 1
ATOM 2116 O O . GLU A 1 260 ? -21.460 1.010 -0.840 1.00 97.69 260 GLU A O 1
ATOM 2121 N N . GLN A 1 261 ? -19.834 -0.471 -0.392 1.00 97.69 261 GLN A N 1
ATOM 2122 C CA . GLN A 1 261 ? -18.844 0.554 -0.042 1.00 97.69 261 GLN A CA 1
ATOM 2123 C C . GLN A 1 261 ? -18.552 1.512 -1.200 1.00 97.69 261 GLN A C 1
ATOM 2125 O O . GLN A 1 261 ? -18.459 2.719 -0.991 1.00 97.69 261 GLN A O 1
ATOM 2130 N N . LEU A 1 262 ? -18.476 1.014 -2.439 1.00 97.06 262 LEU A N 1
ATOM 2131 C CA . LEU A 1 262 ? -18.305 1.864 -3.622 1.00 97.06 262 LEU A CA 1
ATOM 2132 C C . LEU A 1 262 ? -19.512 2.768 -3.897 1.00 97.06 262 LEU A C 1
ATOM 2134 O O . LEU A 1 262 ? -19.338 3.872 -4.418 1.00 97.06 262 LEU A O 1
ATOM 2138 N N . LYS A 1 263 ? -20.726 2.317 -3.569 1.00 97.31 263 LYS A N 1
ATOM 2139 C CA . LYS A 1 263 ? -21.936 3.134 -3.678 1.00 97.31 263 LYS A CA 1
ATOM 2140 C C . LYS A 1 263 ? -21.906 4.270 -2.657 1.00 97.31 263 LYS A C 1
ATOM 2142 O O . LYS A 1 263 ? -22.103 5.415 -3.051 1.00 97.31 263 LYS A O 1
ATOM 2147 N N . LEU A 1 264 ? -21.579 3.964 -1.401 1.00 97.06 264 LEU A N 1
ATOM 2148 C CA . LEU A 1 264 ? -21.422 4.967 -0.343 1.00 97.06 264 LEU A CA 1
ATOM 2149 C C . LEU A 1 264 ? -20.319 5.972 -0.693 1.00 97.06 264 LEU A C 1
ATOM 2151 O O . LEU A 1 264 ? -20.532 7.175 -0.604 1.00 97.06 264 LEU A O 1
ATOM 2155 N N . LEU A 1 265 ? -19.181 5.494 -1.205 1.00 96.50 265 LEU A N 1
ATOM 2156 C CA . LEU A 1 265 ? -18.083 6.348 -1.663 1.00 96.50 265 LEU A CA 1
ATOM 2157 C C . LEU A 1 265 ? -18.519 7.314 -2.776 1.00 96.50 265 LEU A C 1
ATOM 2159 O O . LEU A 1 265 ? -18.113 8.469 -2.783 1.00 96.50 265 LEU A O 1
ATOM 2163 N N . LYS A 1 266 ? -19.362 6.856 -3.710 1.00 97.12 266 LYS A N 1
ATOM 2164 C CA . LYS A 1 266 ? -19.910 7.694 -4.787 1.00 97.12 266 LYS A CA 1
ATOM 2165 C C . LYS A 1 266 ? -20.870 8.766 -4.269 1.00 97.12 266 LYS A C 1
ATOM 2167 O O . LYS A 1 266 ? -20.949 9.832 -4.874 1.00 97.12 266 LYS A O 1
ATOM 2172 N N . GLU A 1 267 ? -21.641 8.451 -3.234 1.00 96.75 267 GLU A N 1
ATOM 2173 C CA . GLU A 1 267 ? -22.577 9.384 -2.600 1.00 96.75 267 GLU A CA 1
ATOM 2174 C C . GLU A 1 267 ? -21.833 10.438 -1.768 1.00 96.75 267 GLU A C 1
ATOM 2176 O O . GLU A 1 267 ? -22.223 11.603 -1.785 1.00 96.75 267 GLU A O 1
ATOM 2181 N N . GLU A 1 268 ? -20.747 10.044 -1.102 1.00 95.31 268 GLU A N 1
ATOM 2182 C CA . GLU A 1 268 ? -19.961 10.899 -0.209 1.00 95.31 268 GLU A CA 1
ATOM 2183 C C . GLU A 1 268 ? -18.967 11.806 -0.957 1.00 95.31 268 GLU A C 1
ATOM 2185 O O . GLU A 1 268 ? -18.965 13.016 -0.744 1.00 95.31 268 GLU A O 1
ATOM 2190 N N . ASP A 1 269 ? -18.169 11.250 -1.878 1.00 96.38 269 ASP A N 1
ATOM 2191 C CA . ASP A 1 269 ? -17.221 12.004 -2.709 1.00 96.38 269 ASP A CA 1
ATOM 2192 C C . ASP A 1 269 ? -17.258 11.527 -4.179 1.00 96.38 269 ASP A C 1
ATOM 2194 O O . ASP A 1 269 ? -16.517 10.623 -4.604 1.00 96.38 269 ASP A O 1
ATOM 2198 N N . PRO A 1 270 ? -18.108 12.157 -5.012 1.00 95.56 270 PRO A N 1
ATOM 2199 C CA . PRO A 1 270 ? -18.213 11.824 -6.427 1.00 95.56 270 PRO A CA 1
ATOM 2200 C C . PRO A 1 270 ? -16.916 12.050 -7.215 1.00 95.56 270 PRO A C 1
ATOM 2202 O O . PRO A 1 270 ? -16.709 11.385 -8.237 1.00 95.56 270 PRO A O 1
ATOM 2205 N N . ALA A 1 271 ? -16.065 12.996 -6.802 1.00 95.25 271 ALA A N 1
ATOM 2206 C CA . ALA A 1 271 ? -14.823 13.311 -7.503 1.00 95.25 271 ALA A CA 1
ATOM 2207 C C . ALA A 1 271 ? -13.813 12.176 -7.307 1.00 95.25 271 ALA A C 1
ATOM 2209 O O . ALA A 1 271 ? -13.345 11.602 -8.297 1.00 95.25 271 ALA A O 1
ATOM 2210 N N . PHE A 1 272 ? -13.600 11.766 -6.055 1.00 93.06 272 PHE A N 1
ATOM 2211 C CA . PHE A 1 272 ? -12.745 10.631 -5.714 1.00 93.06 272 PHE A CA 1
ATOM 2212 C C . PHE A 1 272 ? -13.231 9.332 -6.381 1.00 93.06 272 PHE A C 1
ATOM 2214 O O . PHE A 1 272 ? -12.457 8.595 -7.005 1.00 93.06 272 PHE A O 1
ATOM 2221 N N . PHE A 1 273 ? -14.543 9.065 -6.340 1.00 94.38 273 PHE A N 1
ATOM 2222 C CA . PHE A 1 273 ? -15.127 7.893 -7.001 1.00 94.38 273 PHE A CA 1
ATOM 2223 C C . PHE A 1 273 ? -14.902 7.892 -8.522 1.00 94.38 273 PHE A C 1
ATOM 2225 O O . PHE A 1 273 ? -14.677 6.840 -9.130 1.00 94.38 273 PHE A O 1
ATOM 2232 N N . ASN A 1 274 ? -14.980 9.054 -9.170 1.00 89.81 274 ASN A N 1
ATOM 2233 C CA . ASN A 1 274 ? -14.783 9.148 -10.613 1.00 89.81 274 ASN A CA 1
ATOM 2234 C C . ASN A 1 274 ? -13.344 8.827 -11.031 1.00 89.81 274 ASN A C 1
ATOM 2236 O O . ASN A 1 274 ? -13.157 8.228 -12.094 1.00 89.81 274 ASN A O 1
ATOM 2240 N N . GLU A 1 275 ? -12.365 9.196 -10.210 1.00 89.31 275 GLU A N 1
ATOM 2241 C CA . GLU A 1 275 ? -10.944 8.973 -10.474 1.00 89.31 275 GLU A CA 1
ATOM 2242 C C . GLU A 1 275 ? -10.543 7.503 -10.263 1.00 89.31 275 GLU A C 1
ATOM 2244 O O . GLU A 1 275 ? -9.985 6.867 -11.166 1.00 89.31 275 GLU A O 1
ATOM 2249 N N . TYR A 1 276 ? -10.908 6.928 -9.112 1.00 88.75 276 TYR A N 1
ATOM 2250 C CA . TYR A 1 276 ? -10.466 5.589 -8.698 1.00 88.75 276 TYR A CA 1
ATOM 2251 C C . TYR A 1 276 ? -11.589 4.540 -8.754 1.00 88.75 276 TYR A C 1
ATOM 2253 O O . TYR A 1 276 ? -11.424 3.452 -9.322 1.00 88.75 276 TYR A O 1
ATOM 2261 N N . GLY A 1 277 ? -12.770 4.892 -8.242 1.00 85.94 277 GLY A N 1
ATOM 2262 C CA . GLY A 1 277 ? -13.928 4.004 -8.073 1.00 85.94 277 GLY A CA 1
ATOM 2263 C C . GLY A 1 277 ? -14.477 3.396 -9.364 1.00 85.94 277 GLY A C 1
ATOM 2264 O O . GLY A 1 277 ? -14.776 2.201 -9.414 1.00 85.94 277 GLY A O 1
ATOM 2265 N N . LYS A 1 278 ? -14.553 4.172 -10.453 1.00 89.88 278 LYS A N 1
ATOM 2266 C CA . LYS A 1 278 ? -15.096 3.709 -11.748 1.00 89.88 278 LYS A CA 1
ATOM 2267 C C . LYS A 1 278 ? -14.370 2.490 -12.319 1.00 89.88 278 LYS A C 1
ATOM 2269 O O . LYS A 1 278 ? -15.019 1.599 -12.870 1.00 89.88 278 LYS A O 1
ATOM 2274 N N . LYS A 1 279 ? -13.036 2.450 -12.220 1.00 90.75 279 LYS A N 1
ATOM 2275 C CA . LYS A 1 279 ? -12.232 1.327 -12.735 1.00 90.75 279 LYS A CA 1
ATOM 2276 C C . LYS A 1 279 ? -12.501 0.056 -11.937 1.00 90.75 279 LYS A C 1
ATOM 2278 O O . LYS A 1 279 ? -12.652 -1.006 -12.534 1.00 90.75 279 LYS A O 1
ATOM 2283 N N . LEU A 1 280 ? -12.600 0.179 -10.613 1.00 89.75 280 LEU A N 1
ATOM 2284 C CA . LEU A 1 280 ? -12.891 -0.949 -9.733 1.00 89.75 280 LEU A CA 1
ATOM 2285 C C . LEU A 1 280 ? -14.310 -1.474 -9.957 1.00 89.75 280 LEU A C 1
ATOM 2287 O O . LEU A 1 280 ? -14.501 -2.672 -10.140 1.00 89.75 280 LEU A O 1
ATOM 2291 N N . HIS A 1 281 ? -15.287 -0.573 -10.061 1.00 88.75 281 HIS A N 1
ATOM 2292 C CA . HIS A 1 281 ? -16.682 -0.941 -10.287 1.00 88.75 281 HIS A CA 1
ATOM 2293 C C . HIS A 1 281 ? -16.882 -1.737 -11.590 1.00 88.75 281 HIS A C 1
ATOM 2295 O O . HIS A 1 281 ? -17.648 -2.695 -11.614 1.00 88.75 281 HIS A O 1
ATOM 2301 N N . ARG A 1 282 ? -16.137 -1.404 -12.655 1.00 91.00 282 ARG A N 1
ATOM 2302 C CA . ARG A 1 282 ? -16.137 -2.165 -13.920 1.00 91.00 282 ARG A CA 1
ATOM 2303 C C . ARG A 1 282 ? -15.512 -3.556 -13.822 1.00 91.00 282 ARG A C 1
ATOM 2305 O O . ARG A 1 282 ? -15.832 -4.383 -14.654 1.00 91.00 282 ARG A O 1
ATOM 2312 N N . LYS A 1 283 ? -14.598 -3.801 -12.877 1.00 88.44 283 LYS A N 1
ATOM 2313 C CA . LYS A 1 283 ? -13.984 -5.129 -12.681 1.00 88.44 283 LYS A CA 1
ATOM 2314 C C . LYS A 1 283 ? -14.878 -6.081 -11.885 1.00 88.44 283 LYS A C 1
ATOM 2316 O O . LYS A 1 283 ? -14.688 -7.291 -11.948 1.00 88.44 283 LYS A O 1
ATOM 2321 N N . ILE A 1 284 ? -15.787 -5.534 -11.080 1.00 92.44 284 ILE A N 1
ATOM 2322 C CA . ILE A 1 284 ? -16.667 -6.316 -10.201 1.00 92.44 284 ILE A CA 1
ATOM 2323 C C . ILE A 1 284 ? -17.910 -6.816 -10.953 1.00 92.44 284 ILE A C 1
ATOM 2325 O O . ILE A 1 284 ? -18.453 -7.866 -10.592 1.00 92.44 284 ILE A O 1
ATOM 2329 N N . ASN A 1 285 ? -18.354 -6.061 -11.963 1.00 85.12 285 ASN A N 1
ATOM 2330 C CA . ASN A 1 285 ? -19.466 -6.400 -12.856 1.00 85.12 285 ASN A CA 1
ATOM 2331 C C . ASN A 1 285 ? -18.975 -7.203 -14.058 1.00 85.12 285 ASN A C 1
ATOM 2333 O O . ASN A 1 285 ? -19.669 -8.182 -14.398 1.00 85.12 285 ASN A O 1
#

pLDDT: mean 72.41, std 19.84, range [33.03, 98.38]

Radius of gyration: 39.97 Å; chains: 1; bounding box: 96×39×101 Å